Protein AF-A0A349YQ24-F1 (afdb_monomer_lite)

Sequence (260 aa):
MKNAEIVKICSEPLKNVAKKYDKNEIDPSFMSNTLAHILSLYKEGIVSDDDINVKNNPIGIIDPSTAAIKSFSNLEDCFLQYKESYYADMFNGETDEELTKLAKAFNLYRFDKELLGSKPGNIVDLKEEDCKPIVDVYKVEKRNNVVGTTSSLEEAEKMKEKNSGSVIKNSRGEIIGQKKKTGSSKILSTKYDSGTKLVCDHINLYKKFKDTVPSRTVSGEYYMYDGKVVNGRIAICAKPEFAGDVKMIVGFVRAEDFAK

Structure (mmCIF, N/CA/C/O backbone):
data_AF-A0A349YQ24-F1
#
_entry.id   AF-A0A349YQ24-F1
#
loop_
_atom_site.group_PDB
_atom_site.id
_atom_site.type_symbol
_atom_site.label_atom_id
_atom_site.label_alt_id
_atom_site.label_comp_id
_atom_site.label_asym_id
_atom_site.label_entity_id
_atom_site.label_seq_id
_atom_site.pdbx_PDB_ins_code
_atom_site.Cartn_x
_atom_site.Cartn_y
_atom_site.Cartn_z
_atom_site.occupancy
_atom_site.B_iso_or_equiv
_atom_site.auth_seq_id
_atom_site.auth_comp_id
_atom_site.auth_asym_id
_atom_site.auth_atom_id
_atom_site.pdbx_PDB_model_num
ATOM 1 N N . MET A 1 1 ? 6.807 -15.260 -16.954 1.00 91.50 1 MET A N 1
ATOM 2 C CA . MET A 1 1 ? 6.838 -15.464 -15.485 1.00 91.50 1 MET A CA 1
ATOM 3 C C . MET A 1 1 ? 5.467 -15.265 -14.848 1.00 91.50 1 MET A C 1
ATOM 5 O O . MET A 1 1 ? 4.596 -14.628 -15.429 1.00 91.50 1 MET A O 1
ATOM 9 N N . LYS A 1 2 ? 5.251 -15.806 -13.640 1.00 92.19 2 LYS A N 1
ATOM 10 C CA . LYS A 1 2 ? 4.018 -15.555 -12.865 1.00 92.19 2 LYS A CA 1
ATOM 11 C C . LYS A 1 2 ? 4.153 -14.280 -12.026 1.00 92.19 2 LYS A C 1
ATOM 13 O O . LYS A 1 2 ? 5.218 -14.018 -11.479 1.00 92.19 2 LYS A O 1
ATOM 18 N N . ASN A 1 3 ? 3.056 -13.560 -11.784 1.00 89.44 3 ASN A N 1
ATOM 19 C CA . ASN A 1 3 ? 3.069 -12.328 -10.972 1.00 89.44 3 ASN A CA 1
ATOM 20 C C . ASN A 1 3 ? 3.691 -12.515 -9.575 1.00 89.44 3 ASN A C 1
ATOM 22 O O . ASN A 1 3 ? 4.423 -11.653 -9.099 1.00 89.44 3 ASN A O 1
ATOM 26 N N . ALA A 1 4 ? 3.450 -13.655 -8.918 1.00 86.12 4 ALA A N 1
ATOM 27 C CA . ALA A 1 4 ? 4.043 -13.952 -7.610 1.00 86.12 4 ALA A CA 1
ATOM 28 C C . ALA A 1 4 ? 5.579 -14.086 -7.656 1.00 86.12 4 ALA A C 1
ATOM 30 O O . ALA A 1 4 ? 6.256 -13.773 -6.679 1.00 86.12 4 ALA A O 1
ATOM 31 N N . GLU A 1 5 ? 6.118 -14.545 -8.784 1.00 92.06 5 GLU A N 1
ATOM 32 C CA . GLU A 1 5 ? 7.555 -14.683 -9.018 1.00 92.06 5 GLU A CA 1
ATOM 33 C C . GLU A 1 5 ? 8.202 -13.316 -9.246 1.00 92.06 5 GLU A C 1
ATOM 35 O O . GLU A 1 5 ? 9.195 -13.010 -8.594 1.00 92.06 5 GLU A O 1
ATOM 40 N N . ILE A 1 6 ? 7.563 -12.453 -10.044 1.00 95.62 6 ILE A N 1
ATOM 41 C CA . ILE A 1 6 ? 7.977 -11.053 -10.237 1.00 95.62 6 ILE A CA 1
ATOM 42 C C . ILE A 1 6 ? 8.049 -10.329 -8.890 1.00 95.62 6 ILE A C 1
ATOM 44 O O . ILE A 1 6 ? 9.073 -9.746 -8.547 1.00 95.62 6 ILE A O 1
ATOM 48 N N . VAL A 1 7 ? 6.990 -10.430 -8.076 1.00 94.00 7 VAL A N 1
ATOM 49 C CA . VAL A 1 7 ? 6.964 -9.819 -6.738 1.00 94.00 7 VAL A CA 1
ATOM 50 C C . VAL A 1 7 ? 8.116 -10.332 -5.876 1.00 94.00 7 VAL A C 1
ATOM 52 O O . VAL A 1 7 ? 8.761 -9.534 -5.206 1.00 94.00 7 VAL A O 1
ATOM 55 N N . LYS A 1 8 ? 8.398 -11.641 -5.901 1.00 94.62 8 LYS A N 1
ATOM 56 C CA . LYS A 1 8 ? 9.491 -12.245 -5.127 1.00 94.62 8 LYS A CA 1
ATOM 57 C C . LYS A 1 8 ? 10.869 -11.745 -5.577 1.00 94.62 8 LYS A C 1
ATOM 59 O O . LYS A 1 8 ? 11.714 -11.493 -4.725 1.00 94.62 8 LYS A O 1
ATOM 64 N N . ILE A 1 9 ? 11.093 -11.623 -6.885 1.00 96.94 9 ILE A N 1
ATOM 65 C CA . ILE A 1 9 ? 12.357 -11.144 -7.464 1.00 96.94 9 ILE A CA 1
ATOM 66 C C . ILE A 1 9 ? 12.577 -9.668 -7.111 1.00 96.94 9 ILE A C 1
ATOM 68 O O . ILE A 1 9 ? 13.661 -9.281 -6.681 1.00 96.94 9 ILE A O 1
ATOM 72 N N . CYS A 1 10 ? 11.538 -8.846 -7.251 1.00 97.62 10 CYS A N 1
ATOM 73 C CA . CYS A 1 10 ? 11.653 -7.398 -7.116 1.00 97.62 10 CYS A CA 1
ATOM 74 C C . CYS A 1 10 ? 11.585 -6.897 -5.666 1.00 97.62 10 CYS A C 1
ATOM 76 O O . CYS A 1 10 ? 12.125 -5.831 -5.378 1.00 97.62 10 CYS A O 1
ATOM 78 N N . SER A 1 11 ? 10.938 -7.619 -4.741 1.00 94.75 11 SER A N 1
ATOM 79 C CA . SER A 1 11 ? 10.628 -7.069 -3.414 1.00 94.75 11 SER A CA 1
ATOM 80 C C . SER A 1 11 ? 11.852 -6.787 -2.545 1.00 94.75 11 SER A C 1
ATOM 82 O O . SER A 1 11 ? 11.879 -5.757 -1.879 1.00 94.75 11 SER A O 1
ATOM 84 N N . GLU A 1 12 ? 12.854 -7.673 -2.517 1.00 94.88 12 GLU A N 1
ATOM 85 C CA . GLU A 1 12 ? 14.016 -7.479 -1.632 1.00 94.88 12 GLU A CA 1
ATOM 86 C C . GLU A 1 12 ? 14.962 -6.370 -2.131 1.00 94.88 12 GLU A C 1
ATOM 88 O O . GLU A 1 12 ? 15.272 -5.478 -1.339 1.00 94.88 12 GLU A O 1
ATOM 93 N N . PRO A 1 13 ? 15.343 -6.310 -3.426 1.00 96.25 13 PRO A N 1
ATOM 94 C CA . PRO A 1 13 ? 16.130 -5.188 -3.942 1.00 96.25 13 PRO A CA 1
ATOM 95 C C . PRO A 1 13 ? 15.416 -3.841 -3.761 1.00 96.25 13 PRO A C 1
ATOM 97 O O . PRO A 1 13 ? 16.023 -2.854 -3.346 1.00 96.25 13 PRO A O 1
ATOM 100 N N . LEU A 1 14 ? 14.098 -3.801 -3.990 1.00 95.25 14 LEU A N 1
ATOM 101 C CA . LEU A 1 14 ? 13.304 -2.590 -3.786 1.00 95.25 14 LEU A CA 1
ATOM 102 C C . LEU A 1 14 ? 13.289 -2.162 -2.310 1.00 95.25 14 LEU A C 1
ATOM 104 O O . LEU A 1 14 ? 13.424 -0.979 -2.000 1.00 95.25 14 LEU A O 1
ATOM 108 N N . LYS A 1 15 ? 13.197 -3.122 -1.384 1.00 93.00 15 LYS A N 1
ATOM 109 C CA . LYS A 1 15 ? 13.265 -2.874 0.062 1.00 93.00 15 LYS A CA 1
ATOM 110 C C . LYS A 1 15 ? 14.633 -2.340 0.480 1.00 93.00 15 LYS A C 1
ATOM 112 O O . LYS A 1 15 ? 14.697 -1.458 1.337 1.00 93.00 15 LYS A O 1
ATOM 117 N N . ASN A 1 16 ? 15.717 -2.837 -0.116 1.00 93.00 16 ASN A N 1
ATOM 118 C CA . ASN A 1 16 ? 17.066 -2.323 0.121 1.00 93.00 16 ASN A CA 1
ATOM 119 C C . ASN A 1 16 ? 17.191 -0.864 -0.313 1.00 93.00 16 ASN A C 1
ATOM 121 O O . ASN A 1 16 ? 17.691 -0.050 0.459 1.00 93.00 16 ASN A O 1
ATOM 125 N N . VAL A 1 17 ? 16.663 -0.507 -1.487 1.00 91.25 17 VAL A N 1
ATOM 126 C CA . VAL A 1 17 ? 16.593 0.893 -1.934 1.00 91.25 17 VAL A CA 1
ATOM 127 C C . VAL A 1 17 ? 15.740 1.728 -0.978 1.00 91.25 17 VAL A C 1
ATOM 129 O O . VAL A 1 17 ? 16.176 2.781 -0.524 1.00 91.25 17 VAL A O 1
ATOM 132 N N . ALA A 1 18 ? 14.574 1.231 -0.568 1.00 88.25 18 ALA A N 1
ATOM 133 C CA . ALA A 1 18 ? 13.675 1.946 0.333 1.00 88.25 18 ALA A CA 1
ATOM 134 C C . ALA A 1 18 ? 14.276 2.231 1.730 1.00 88.25 18 ALA A C 1
ATOM 136 O O . ALA A 1 18 ? 13.938 3.218 2.394 1.00 88.25 18 ALA A O 1
ATOM 137 N N . LYS A 1 19 ? 15.190 1.371 2.193 1.00 86.75 19 LYS A N 1
ATOM 138 C CA . LYS A 1 19 ? 15.941 1.562 3.442 1.00 86.75 19 LYS A CA 1
ATOM 139 C C . LYS A 1 19 ? 17.026 2.640 3.344 1.00 86.75 19 LYS A C 1
ATOM 141 O O . LYS A 1 19 ? 17.393 3.161 4.391 1.00 86.75 19 LYS A O 1
ATOM 146 N N . LYS A 1 20 ? 17.513 2.981 2.140 1.00 84.12 20 LYS A N 1
ATOM 147 C CA . LYS A 1 20 ? 18.544 4.019 1.931 1.00 84.12 20 LYS A CA 1
ATOM 148 C C . LYS A 1 20 ? 18.017 5.439 2.182 1.00 84.12 20 LYS A C 1
ATOM 150 O O . LYS A 1 20 ? 18.812 6.320 2.476 1.00 84.12 20 LYS A O 1
ATOM 155 N N . TYR A 1 21 ? 16.702 5.646 2.096 1.00 75.38 21 TYR A N 1
ATOM 156 C CA . TYR A 1 21 ? 16.065 6.952 2.285 1.00 75.38 21 TYR A CA 1
ATOM 157 C C . TYR A 1 21 ? 15.530 7.146 3.704 1.00 75.38 21 TYR A C 1
ATOM 159 O O . TYR A 1 21 ? 15.005 6.209 4.329 1.00 75.38 21 TYR A O 1
ATOM 167 N N . ASP A 1 22 ? 15.581 8.386 4.187 1.00 63.75 22 ASP A N 1
ATOM 168 C CA . ASP A 1 22 ? 14.979 8.753 5.463 1.00 63.75 22 ASP A CA 1
ATOM 169 C C . ASP A 1 22 ? 13.450 8.642 5.425 1.00 63.75 22 ASP A C 1
ATOM 171 O O . ASP A 1 22 ? 12.801 8.684 4.379 1.00 63.75 22 ASP A O 1
ATOM 175 N N . LYS A 1 23 ? 12.833 8.484 6.603 1.00 57.53 23 LYS A N 1
ATOM 176 C CA . LYS A 1 23 ? 11.379 8.255 6.732 1.00 57.53 23 LYS A CA 1
ATOM 177 C C . LYS A 1 23 ? 10.504 9.379 6.161 1.00 57.53 23 LYS A C 1
ATOM 179 O O . LYS A 1 23 ? 9.344 9.132 5.860 1.00 57.53 23 LYS A O 1
ATOM 184 N N . ASN A 1 24 ? 11.050 10.587 6.033 1.00 55.59 24 ASN A N 1
ATOM 185 C CA . ASN A 1 24 ? 10.354 11.746 5.473 1.00 55.59 24 ASN A CA 1
ATOM 186 C C . ASN A 1 24 ? 10.611 11.916 3.964 1.00 55.59 24 ASN A C 1
ATOM 188 O O . ASN A 1 24 ? 9.989 12.766 3.338 1.00 55.59 24 ASN A O 1
ATOM 192 N N . GLU A 1 25 ? 11.524 11.128 3.392 1.00 64.19 25 GLU A N 1
ATOM 193 C CA . GLU A 1 25 ? 11.986 11.236 1.999 1.00 64.19 25 GLU A CA 1
ATOM 194 C C . GLU A 1 25 ? 11.475 10.093 1.113 1.00 64.19 25 GLU A C 1
ATOM 196 O O . GLU A 1 25 ? 11.650 10.091 -0.116 1.00 64.19 25 GLU A O 1
ATOM 201 N N . ILE A 1 26 ? 10.833 9.107 1.743 1.00 69.00 26 ILE A N 1
ATOM 202 C CA . ILE A 1 26 ? 10.207 7.978 1.077 1.00 69.00 26 ILE A CA 1
ATOM 203 C C . ILE A 1 26 ? 8.701 7.985 1.298 1.00 69.00 26 ILE A C 1
ATOM 205 O O . ILE A 1 26 ? 8.212 8.086 2.423 1.00 69.00 26 ILE A O 1
ATOM 209 N N . ASP A 1 27 ? 7.970 7.869 0.195 1.00 73.44 27 ASP A N 1
ATOM 210 C CA . ASP A 1 27 ? 6.523 7.709 0.210 1.00 73.44 27 ASP A CA 1
ATOM 211 C C . ASP A 1 27 ? 6.156 6.437 1.004 1.00 73.44 27 ASP A C 1
ATOM 213 O O . ASP A 1 27 ? 6.702 5.366 0.717 1.00 73.44 27 ASP A O 1
ATOM 217 N N . PRO A 1 28 ? 5.235 6.513 1.984 1.00 73.12 28 PRO A N 1
ATOM 218 C CA . PRO A 1 28 ? 4.748 5.347 2.718 1.00 73.12 28 PRO A CA 1
ATOM 219 C C . PRO A 1 28 ? 4.180 4.220 1.846 1.00 73.12 28 PRO A C 1
ATOM 221 O O . PRO A 1 28 ? 4.068 3.102 2.336 1.00 73.12 28 PRO A O 1
ATOM 224 N N . SER A 1 29 ? 3.808 4.506 0.596 1.00 79.44 29 SER A N 1
ATOM 225 C CA . SER A 1 29 ? 3.269 3.546 -0.379 1.00 79.44 29 SER A CA 1
ATOM 226 C C . SER A 1 29 ? 4.285 3.162 -1.461 1.00 79.44 29 SER A C 1
ATOM 228 O O . SER A 1 29 ? 3.925 2.511 -2.442 1.00 79.44 29 SER A O 1
ATOM 230 N N . PHE A 1 30 ? 5.551 3.570 -1.316 1.00 84.06 30 PHE A N 1
ATOM 231 C CA . PHE A 1 30 ? 6.588 3.377 -2.331 1.00 84.06 30 PHE A CA 1
ATOM 232 C C . PHE A 1 30 ? 6.725 1.916 -2.772 1.00 84.06 30 PHE A C 1
ATOM 234 O O . PHE A 1 30 ? 6.835 1.649 -3.970 1.00 84.06 30 PHE A O 1
ATOM 241 N N . MET A 1 31 ? 6.690 0.960 -1.834 1.00 89.50 31 MET A N 1
ATOM 242 C CA . MET A 1 31 ? 6.880 -0.450 -2.176 1.00 89.50 31 MET A CA 1
ATOM 243 C C . MET A 1 31 ? 5.683 -0.984 -2.956 1.00 89.50 31 MET A C 1
ATOM 245 O O . MET A 1 31 ? 5.862 -1.603 -4.007 1.00 89.50 31 MET A O 1
ATOM 249 N N . SER A 1 32 ? 4.462 -0.767 -2.455 1.00 86.94 32 SER A N 1
ATOM 250 C CA . SER A 1 32 ? 3.263 -1.289 -3.119 1.00 86.94 32 SER A CA 1
ATOM 251 C C . SER A 1 32 ? 3.012 -0.642 -4.474 1.00 86.94 32 SER A C 1
ATOM 253 O O . SER A 1 32 ? 2.708 -1.371 -5.417 1.00 86.94 32 SER A O 1
ATOM 255 N N . ASN A 1 33 ? 3.195 0.674 -4.597 1.00 87.38 33 ASN A N 1
ATOM 256 C CA . ASN A 1 33 ? 3.011 1.396 -5.854 1.00 87.38 33 ASN A CA 1
ATOM 257 C C . ASN A 1 33 ? 4.002 0.926 -6.917 1.00 87.38 33 ASN A C 1
ATOM 259 O O . ASN A 1 33 ? 3.603 0.604 -8.034 1.00 87.38 33 ASN A O 1
ATOM 263 N N . THR A 1 34 ? 5.280 0.810 -6.555 1.00 93.19 34 THR A N 1
ATOM 264 C CA . THR A 1 34 ? 6.318 0.369 -7.493 1.00 93.19 34 THR A CA 1
ATOM 265 C C . THR A 1 34 ? 6.083 -1.071 -7.945 1.00 93.19 34 THR A C 1
ATOM 267 O O . THR A 1 34 ? 6.125 -1.361 -9.137 1.00 93.19 34 THR A O 1
ATOM 270 N N . LEU A 1 35 ? 5.773 -1.990 -7.023 1.00 94.81 35 LEU A N 1
ATOM 271 C CA . LEU A 1 35 ? 5.490 -3.382 -7.386 1.00 94.81 35 LEU A CA 1
ATOM 272 C C . LEU A 1 35 ? 4.211 -3.511 -8.225 1.00 94.81 35 LEU A C 1
ATOM 274 O O . LEU A 1 35 ? 4.175 -4.314 -9.155 1.00 94.81 35 LEU A O 1
ATOM 278 N N . ALA A 1 36 ? 3.171 -2.728 -7.930 1.00 91.88 36 ALA A N 1
ATOM 279 C CA . ALA A 1 36 ? 1.966 -2.691 -8.752 1.00 91.88 36 ALA A CA 1
ATOM 280 C C . ALA A 1 36 ? 2.268 -2.175 -10.163 1.00 91.88 36 ALA A C 1
ATOM 282 O O . ALA A 1 36 ? 1.767 -2.738 -11.134 1.00 91.88 36 ALA A O 1
ATOM 283 N N . HIS A 1 37 ? 3.122 -1.157 -10.276 1.00 93.88 37 HIS A N 1
ATOM 284 C CA . HIS A 1 37 ? 3.522 -0.590 -11.558 1.00 93.88 37 HIS A CA 1
ATOM 285 C C . HIS A 1 37 ? 4.269 -1.610 -12.420 1.00 93.88 37 HIS A C 1
ATOM 287 O O . HIS A 1 37 ? 3.881 -1.834 -13.563 1.00 93.88 37 HIS A O 1
ATOM 293 N N . ILE A 1 38 ? 5.239 -2.327 -11.843 1.00 96.25 38 ILE A N 1
ATOM 294 C CA . ILE A 1 38 ? 5.947 -3.426 -12.522 1.00 96.25 38 ILE A CA 1
ATOM 295 C C . ILE A 1 38 ? 4.957 -4.475 -13.047 1.00 96.25 38 ILE A C 1
ATOM 297 O O . ILE A 1 38 ? 5.062 -4.927 -14.185 1.00 96.25 38 ILE A O 1
ATOM 301 N N . LEU A 1 39 ? 3.974 -4.865 -12.227 1.00 95.31 39 LEU A N 1
ATOM 302 C CA . LEU A 1 39 ? 2.961 -5.837 -12.641 1.00 95.31 39 LEU A CA 1
ATOM 303 C C . LEU A 1 39 ? 2.074 -5.312 -13.778 1.00 95.31 39 LEU A C 1
ATOM 305 O O . LEU A 1 39 ? 1.675 -6.110 -14.626 1.00 95.31 39 LEU A O 1
ATOM 309 N N . SER A 1 40 ? 1.772 -4.011 -13.807 1.00 93.88 40 SER A N 1
ATOM 310 C CA . SER A 1 40 ? 1.023 -3.389 -14.906 1.00 93.88 40 SER A CA 1
ATOM 311 C C . SER A 1 40 ? 1.822 -3.424 -16.203 1.00 93.88 40 SER A C 1
ATOM 313 O O . SER A 1 40 ? 1.361 -3.999 -17.186 1.00 93.88 40 SER A O 1
ATOM 315 N N . LEU A 1 41 ? 3.066 -2.937 -16.170 1.00 94.31 41 LEU A N 1
ATOM 316 C CA . LEU A 1 41 ? 3.957 -2.926 -17.332 1.00 94.31 41 LEU A CA 1
ATOM 317 C C . LEU A 1 41 ? 4.163 -4.326 -17.919 1.00 94.31 41 LEU A C 1
ATOM 319 O O . LEU A 1 41 ? 4.158 -4.512 -19.136 1.00 94.31 41 LEU A O 1
ATOM 323 N N . TYR A 1 42 ? 4.314 -5.324 -17.048 1.00 95.88 42 TYR A N 1
ATOM 324 C CA . TYR A 1 42 ? 4.445 -6.716 -17.456 1.00 95.88 42 TYR A CA 1
ATOM 325 C C . TYR A 1 42 ? 3.155 -7.257 -18.089 1.00 95.88 42 TYR A C 1
ATOM 327 O O . TYR A 1 42 ? 3.188 -7.911 -19.130 1.00 95.88 42 TYR A O 1
ATOM 335 N N . LYS A 1 43 ? 1.994 -6.961 -17.490 1.00 93.31 43 LYS A N 1
ATOM 336 C CA . LYS A 1 43 ? 0.678 -7.353 -18.020 1.00 93.31 43 LYS A CA 1
ATOM 337 C C . LYS A 1 43 ? 0.401 -6.725 -19.390 1.00 93.31 43 LYS A C 1
ATOM 339 O O . LYS A 1 43 ? -0.218 -7.370 -20.232 1.00 93.31 43 LYS A O 1
ATOM 344 N N . GLU A 1 44 ? 0.844 -5.492 -19.602 1.00 93.12 44 GLU A N 1
ATOM 345 C CA . GLU A 1 44 ? 0.706 -4.748 -20.860 1.00 93.12 44 GLU A CA 1
ATOM 346 C C . GLU A 1 44 ? 1.731 -5.170 -21.924 1.00 93.12 44 GLU A C 1
ATOM 348 O O . GLU A 1 44 ? 1.641 -4.739 -23.071 1.00 93.12 44 GLU A O 1
ATOM 353 N N . GLY A 1 45 ? 2.692 -6.032 -21.573 1.00 94.12 45 GLY A N 1
ATOM 354 C CA . GLY A 1 45 ? 3.744 -6.487 -22.481 1.00 94.12 45 GLY A CA 1
ATOM 355 C C . GLY A 1 45 ? 4.809 -5.430 -22.779 1.00 94.12 45 GLY A C 1
ATOM 356 O O . GLY A 1 45 ? 5.595 -5.612 -23.705 1.00 94.12 45 GLY A O 1
ATOM 357 N N . ILE A 1 46 ? 4.852 -4.342 -22.003 1.00 94.25 46 ILE A N 1
ATOM 358 C CA . ILE A 1 46 ? 5.883 -3.299 -22.106 1.00 94.25 46 ILE A CA 1
ATOM 359 C C . ILE A 1 46 ? 7.231 -3.841 -21.616 1.00 94.25 46 ILE A C 1
ATOM 361 O O . ILE A 1 46 ? 8.275 -3.483 -22.155 1.00 94.25 46 ILE A O 1
ATOM 365 N N . VAL A 1 47 ? 7.208 -4.717 -20.608 1.00 96.62 47 VAL A N 1
ATOM 366 C CA . VAL A 1 47 ? 8.398 -5.328 -20.003 1.00 96.62 47 VAL A CA 1
ATOM 367 C C . VAL A 1 47 ? 8.271 -6.850 -20.076 1.00 96.62 47 VAL A C 1
ATOM 369 O O . VAL A 1 47 ? 7.218 -7.406 -19.766 1.00 96.62 47 VAL A O 1
ATOM 372 N N . SER A 1 48 ? 9.343 -7.529 -20.482 1.00 96.94 48 SER A N 1
ATOM 373 C CA . SER A 1 48 ? 9.409 -8.984 -20.667 1.00 96.94 48 SER A CA 1
ATOM 374 C C . SER A 1 48 ? 10.168 -9.710 -19.546 1.00 96.94 48 SER A C 1
ATOM 376 O O . SER A 1 48 ? 10.743 -9.093 -18.647 1.00 96.94 48 SER A O 1
ATOM 378 N N . ASP A 1 49 ? 10.204 -11.047 -19.608 1.00 97.75 49 ASP A N 1
ATOM 379 C CA . ASP A 1 49 ? 10.988 -11.864 -18.670 1.00 97.75 49 ASP A CA 1
ATOM 380 C C . ASP A 1 49 ? 12.492 -11.541 -18.731 1.00 97.75 49 ASP A C 1
ATOM 382 O O . ASP A 1 49 ? 13.150 -11.501 -17.689 1.00 97.75 49 ASP A O 1
ATOM 386 N N . ASP A 1 50 ? 13.025 -11.260 -19.923 1.00 97.38 50 ASP A N 1
ATOM 387 C CA . ASP A 1 50 ? 14.437 -10.911 -20.122 1.00 97.38 50 ASP A CA 1
ATOM 388 C C . ASP A 1 50 ? 14.756 -9.518 -19.577 1.00 97.38 50 ASP A C 1
ATOM 390 O O . ASP A 1 50 ? 15.830 -9.293 -19.014 1.00 97.38 50 ASP A O 1
ATOM 394 N N . ASP A 1 51 ? 13.815 -8.579 -19.681 1.00 97.88 51 ASP A N 1
ATOM 395 C CA . ASP A 1 51 ? 14.004 -7.240 -19.127 1.00 97.88 51 ASP A CA 1
ATOM 396 C C . ASP A 1 51 ? 14.132 -7.289 -17.598 1.00 97.88 51 ASP A C 1
ATOM 398 O O . ASP A 1 51 ? 14.934 -6.559 -17.022 1.00 97.88 51 ASP A O 1
ATOM 402 N N . ILE A 1 52 ? 13.415 -8.204 -16.939 1.00 97.38 52 ILE A N 1
ATOM 403 C CA . ILE A 1 52 ? 13.486 -8.395 -15.486 1.00 97.38 52 ILE A CA 1
ATOM 404 C C . ILE A 1 52 ? 14.731 -9.201 -15.089 1.00 97.38 52 ILE A C 1
ATOM 406 O O . ILE A 1 52 ? 15.481 -8.763 -14.219 1.00 97.38 52 ILE A O 1
ATOM 410 N N . ASN A 1 53 ? 14.960 -10.364 -15.708 1.00 96.06 53 ASN A N 1
ATOM 411 C CA . ASN A 1 53 ? 15.969 -11.330 -15.250 1.00 96.06 53 ASN A CA 1
ATOM 412 C C . ASN A 1 53 ? 17.376 -11.085 -15.802 1.00 96.06 53 ASN A C 1
ATOM 414 O O . ASN A 1 53 ? 18.354 -11.482 -15.172 1.00 96.06 53 ASN A O 1
ATOM 418 N N . VAL A 1 54 ? 17.484 -10.484 -16.989 1.00 95.38 54 VAL A N 1
ATOM 419 C CA . VAL A 1 54 ? 18.765 -10.285 -17.682 1.00 95.38 54 VAL A CA 1
ATOM 420 C C . VAL A 1 54 ? 19.159 -8.816 -17.651 1.00 95.38 54 VAL A C 1
ATOM 422 O O . VAL A 1 54 ? 20.287 -8.487 -17.293 1.00 95.38 54 VAL A O 1
ATOM 425 N N . LYS A 1 55 ? 18.230 -7.916 -17.993 1.00 96.94 55 LYS A N 1
ATOM 426 C CA . LYS A 1 55 ? 18.509 -6.472 -18.031 1.00 96.94 55 LYS A CA 1
ATOM 427 C C . LYS A 1 55 ? 18.341 -5.781 -16.681 1.00 96.94 55 LYS A C 1
ATOM 429 O O . LYS A 1 55 ? 18.714 -4.617 -16.566 1.00 96.94 55 LYS A O 1
ATOM 434 N N . ASN A 1 56 ? 17.796 -6.465 -15.673 1.00 98.06 56 ASN A N 1
ATOM 435 C CA . ASN A 1 56 ? 17.505 -5.902 -14.354 1.00 98.06 56 ASN A CA 1
ATOM 436 C C . ASN A 1 56 ? 16.671 -4.604 -14.408 1.00 98.06 56 ASN A C 1
ATOM 438 O O . ASN A 1 56 ? 16.876 -3.701 -13.601 1.00 98.06 56 ASN A O 1
ATOM 442 N N . ASN A 1 57 ? 15.744 -4.493 -15.361 1.00 97.81 57 ASN A N 1
ATOM 443 C CA . ASN A 1 57 ? 14.934 -3.303 -15.611 1.00 97.81 57 ASN A CA 1
ATOM 444 C C . ASN A 1 57 ? 13.427 -3.613 -15.610 1.00 97.81 57 ASN A C 1
ATOM 446 O O . ASN A 1 57 ? 12.765 -3.531 -16.646 1.00 97.81 57 ASN A O 1
ATOM 450 N N . PRO A 1 58 ? 12.848 -3.938 -14.443 1.00 97.50 58 PRO A N 1
ATOM 451 C CA . PRO A 1 58 ? 11.417 -4.212 -14.321 1.00 97.50 58 PRO A CA 1
ATOM 452 C C . PRO A 1 58 ? 10.532 -2.964 -14.512 1.00 97.50 58 PRO A C 1
ATOM 454 O O . PRO A 1 58 ? 9.313 -3.085 -14.563 1.00 97.50 58 PRO A O 1
ATOM 457 N N . ILE A 1 59 ? 11.136 -1.773 -14.589 1.00 95.62 59 ILE A N 1
ATOM 458 C CA . ILE A 1 59 ? 10.461 -0.475 -14.729 1.00 95.62 59 ILE A CA 1
ATOM 459 C C . ILE A 1 59 ? 10.325 -0.059 -16.205 1.00 95.62 59 ILE A C 1
ATOM 461 O O . ILE A 1 59 ? 9.585 0.865 -16.523 1.00 95.62 59 ILE A O 1
ATOM 465 N N . GLY A 1 60 ? 11.037 -0.719 -17.124 1.00 94.56 60 GLY A N 1
ATOM 466 C CA . GLY A 1 60 ? 11.007 -0.361 -18.542 1.00 94.56 60 GLY A CA 1
ATOM 467 C C . GLY A 1 60 ? 11.695 0.973 -18.855 1.00 94.56 60 GLY A C 1
ATOM 468 O O . GLY A 1 60 ? 11.322 1.643 -19.814 1.00 94.56 60 GLY A O 1
ATOM 469 N N . ILE A 1 61 ? 12.703 1.379 -18.070 1.00 95.25 61 ILE A N 1
ATOM 470 C CA . ILE A 1 61 ? 13.467 2.611 -18.337 1.00 95.25 61 ILE A CA 1
ATOM 471 C C . ILE A 1 61 ? 14.163 2.488 -19.697 1.00 95.25 61 ILE A C 1
ATOM 473 O O . ILE A 1 61 ? 14.910 1.537 -19.932 1.00 95.25 61 ILE A O 1
ATOM 477 N N . ILE A 1 62 ? 13.948 3.463 -20.577 1.00 94.19 62 ILE A N 1
ATOM 478 C CA . ILE A 1 62 ? 14.518 3.484 -21.927 1.00 94.19 62 ILE A CA 1
ATOM 479 C C . ILE A 1 62 ? 15.869 4.205 -21.914 1.00 94.19 62 ILE A C 1
ATOM 481 O O . ILE A 1 62 ? 16.030 5.248 -21.280 1.00 94.19 62 ILE A O 1
ATOM 485 N N . ASP A 1 63 ? 16.846 3.654 -22.631 1.00 91.25 63 ASP A N 1
ATOM 486 C CA . ASP A 1 63 ? 18.087 4.349 -22.953 1.00 91.25 63 ASP A CA 1
ATOM 487 C C . ASP A 1 63 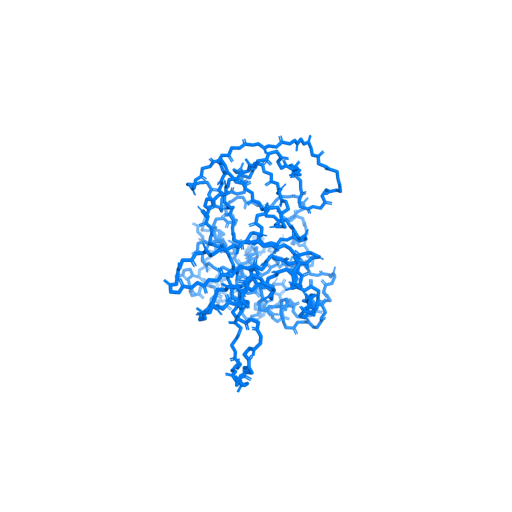? 17.822 5.366 -24.082 1.00 91.25 63 ASP A C 1
ATOM 489 O O . ASP A 1 63 ? 17.468 4.966 -25.196 1.00 91.25 63 ASP A O 1
ATOM 493 N N . PRO A 1 64 ? 17.997 6.678 -23.837 1.00 88.50 64 PRO A N 1
ATOM 494 C CA . PRO A 1 64 ? 17.685 7.709 -24.824 1.00 88.50 64 PRO A CA 1
ATOM 495 C C . PRO A 1 64 ? 18.572 7.642 -26.074 1.00 88.50 64 PRO A C 1
ATOM 497 O O . PRO A 1 64 ? 18.193 8.178 -27.112 1.00 88.50 64 PRO A O 1
ATOM 500 N N . SER A 1 65 ? 19.743 7.003 -25.997 1.00 91.75 65 SER A N 1
ATOM 501 C CA . SER A 1 65 ? 20.673 6.894 -27.124 1.00 91.75 65 SER A CA 1
ATOM 502 C C . SER A 1 65 ? 20.318 5.765 -28.093 1.00 91.75 65 SER A C 1
ATOM 504 O O . SER A 1 65 ? 20.587 5.874 -29.288 1.00 91.75 65 SER A O 1
ATOM 506 N N . THR A 1 66 ? 19.695 4.694 -27.595 1.00 92.31 66 THR A N 1
ATOM 507 C CA . THR A 1 66 ? 19.375 3.493 -28.383 1.00 92.31 66 THR A CA 1
ATOM 508 C C . THR A 1 66 ? 17.877 3.269 -28.569 1.00 92.31 66 THR A C 1
ATOM 510 O O . THR A 1 66 ? 17.490 2.418 -29.366 1.00 92.31 66 THR A O 1
ATOM 513 N N . ALA A 1 67 ? 17.034 4.011 -27.841 1.00 91.12 67 ALA A N 1
ATOM 514 C CA . ALA A 1 67 ? 15.587 3.812 -27.743 1.00 91.12 67 ALA A CA 1
ATOM 515 C C . ALA A 1 67 ? 15.170 2.398 -27.282 1.00 91.12 67 ALA A C 1
ATOM 517 O O . ALA A 1 67 ? 14.002 2.027 -27.385 1.00 91.12 67 ALA A O 1
ATOM 518 N N . ALA A 1 68 ? 16.109 1.611 -26.748 1.00 92.19 68 ALA A N 1
ATOM 519 C CA . ALA A 1 68 ? 15.865 0.282 -26.208 1.00 92.19 68 ALA A CA 1
ATOM 520 C C . ALA A 1 68 ? 15.722 0.326 -24.680 1.00 92.19 68 ALA A C 1
ATOM 522 O O . ALA A 1 68 ? 16.218 1.240 -24.019 1.00 92.19 68 ALA A O 1
ATOM 523 N N . ILE A 1 69 ? 15.078 -0.692 -24.101 1.00 93.88 69 ILE A N 1
ATOM 524 C CA . ILE A 1 69 ? 15.057 -0.883 -22.643 1.00 93.88 69 ILE A CA 1
ATOM 525 C C . ILE A 1 69 ? 16.499 -1.000 -22.144 1.00 93.88 69 ILE A C 1
ATOM 527 O O . ILE A 1 69 ? 17.243 -1.892 -22.564 1.00 93.88 69 ILE A O 1
ATOM 531 N N . LYS A 1 70 ? 16.872 -0.090 -21.243 1.00 95.25 70 LYS A N 1
ATOM 532 C CA . LYS A 1 70 ? 18.206 0.019 -20.653 1.00 95.25 70 LYS A CA 1
ATOM 533 C C . LYS A 1 70 ? 18.530 -1.216 -19.811 1.00 95.25 70 LYS A C 1
ATOM 535 O O . LYS A 1 70 ? 17.672 -1.694 -19.071 1.00 95.25 70 LYS A O 1
ATOM 540 N N . SER A 1 71 ? 19.775 -1.682 -19.863 1.00 95.94 71 SER A N 1
ATOM 541 C CA . SER A 1 71 ? 20.286 -2.696 -18.933 1.00 95.94 71 SER A CA 1
ATOM 542 C C . SER A 1 71 ? 20.941 -2.056 -17.713 1.00 95.94 71 SER A C 1
ATOM 544 O O . SER A 1 71 ? 21.655 -1.058 -17.827 1.00 95.94 71 SER A O 1
ATOM 546 N N . PHE A 1 72 ? 20.732 -2.663 -16.551 1.00 96.50 72 PHE A N 1
ATOM 547 C CA . PHE A 1 72 ? 21.339 -2.295 -15.277 1.00 96.50 72 PHE A CA 1
ATOM 548 C C . PHE A 1 72 ? 22.197 -3.439 -14.743 1.00 96.50 72 PHE A C 1
ATOM 550 O O . PHE A 1 72 ? 21.931 -4.614 -15.006 1.00 96.50 72 PHE A O 1
ATOM 557 N N . SER A 1 73 ? 23.211 -3.095 -13.948 1.00 94.81 73 SER A N 1
ATOM 558 C CA . SER A 1 73 ? 24.093 -4.076 -13.305 1.00 94.81 73 SER A CA 1
ATOM 559 C C . SER A 1 73 ? 23.337 -4.972 -12.321 1.00 94.81 73 SER A C 1
ATOM 561 O O . SER A 1 73 ? 23.686 -6.136 -12.149 1.00 94.81 73 SER A O 1
ATOM 563 N N . ASN A 1 74 ? 22.313 -4.427 -11.663 1.00 96.38 74 ASN A N 1
ATOM 564 C CA . ASN A 1 74 ? 21.433 -5.131 -10.739 1.00 96.38 74 ASN A CA 1
ATOM 565 C C . ASN A 1 74 ? 20.092 -4.379 -10.604 1.00 96.38 74 ASN A C 1
ATOM 567 O O . ASN A 1 74 ? 19.943 -3.248 -11.071 1.00 96.38 74 ASN A O 1
ATOM 571 N N . LEU A 1 75 ? 19.115 -5.012 -9.949 1.00 97.31 75 LEU A N 1
ATOM 572 C CA . LEU A 1 75 ? 17.779 -4.440 -9.744 1.00 97.31 75 LEU A CA 1
ATOM 573 C C . LEU A 1 75 ? 17.780 -3.207 -8.824 1.00 97.31 75 LEU A C 1
ATOM 575 O O . LEU A 1 75 ? 16.940 -2.327 -8.999 1.00 97.31 75 LEU A O 1
ATOM 579 N N . GLU A 1 76 ? 18.699 -3.120 -7.854 1.00 96.38 76 GLU A N 1
ATOM 580 C CA . GLU A 1 76 ? 18.775 -1.957 -6.959 1.00 96.38 76 GLU A CA 1
ATOM 581 C C . GLU A 1 76 ? 19.146 -0.686 -7.722 1.00 96.38 76 GLU A C 1
ATOM 583 O O . GLU A 1 76 ? 18.544 0.354 -7.472 1.00 96.38 76 GLU A O 1
ATOM 588 N N . ASP A 1 77 ? 20.079 -0.769 -8.673 1.00 92.25 77 ASP A N 1
ATOM 589 C CA . ASP A 1 77 ? 20.491 0.371 -9.499 1.00 92.25 77 ASP A CA 1
ATOM 590 C C . ASP A 1 77 ? 19.322 0.888 -10.351 1.00 92.25 77 ASP A C 1
ATOM 592 O O . ASP A 1 77 ? 19.124 2.098 -10.479 1.00 92.25 77 ASP A O 1
ATOM 596 N N . CYS A 1 78 ? 18.503 -0.024 -10.890 1.00 96.56 78 CYS A N 1
ATOM 597 C CA . CYS A 1 78 ? 17.281 0.336 -11.609 1.00 96.56 78 CYS A CA 1
ATOM 598 C C . CYS A 1 78 ? 16.280 1.050 -10.694 1.00 96.56 78 CYS A C 1
ATOM 600 O O . CYS A 1 78 ? 15.790 2.130 -11.030 1.00 96.56 78 CYS A O 1
ATOM 602 N N . PHE A 1 79 ? 15.998 0.484 -9.518 1.00 95.88 79 PHE A N 1
ATOM 603 C CA . PHE A 1 79 ? 15.051 1.071 -8.570 1.00 95.88 79 PHE A CA 1
ATOM 604 C C . PHE A 1 79 ? 15.527 2.401 -7.988 1.00 95.88 79 PHE A C 1
ATOM 606 O O . PHE A 1 79 ? 14.701 3.281 -7.741 1.00 95.88 79 PHE A O 1
ATOM 613 N N . LEU A 1 80 ? 16.835 2.570 -7.800 1.00 91.31 80 LEU A N 1
ATOM 614 C CA . LEU A 1 80 ? 17.424 3.833 -7.375 1.00 91.31 80 LEU A CA 1
ATOM 615 C C . LEU A 1 80 ? 17.188 4.914 -8.436 1.00 91.31 80 LEU A C 1
ATOM 617 O O . LEU A 1 80 ? 16.601 5.949 -8.126 1.00 91.31 80 LEU A O 1
ATOM 621 N N . GLN A 1 81 ? 17.526 4.633 -9.701 1.00 91.25 81 GLN A N 1
ATOM 622 C CA . GLN A 1 81 ? 17.267 5.573 -10.795 1.00 91.25 81 GLN A CA 1
ATOM 623 C C . GLN A 1 81 ? 15.764 5.875 -10.932 1.00 91.25 81 GLN A C 1
ATOM 625 O O . GLN A 1 81 ? 15.375 7.029 -11.114 1.00 91.25 81 GLN A O 1
ATOM 630 N N . TYR A 1 82 ? 14.905 4.860 -10.807 1.00 92.50 82 TYR A N 1
ATOM 631 C CA . TYR A 1 82 ? 13.454 5.037 -10.826 1.00 92.50 82 TYR A CA 1
ATOM 632 C C . TYR A 1 82 ? 12.968 6.001 -9.734 1.00 92.50 82 TYR A C 1
ATOM 634 O O . TYR A 1 82 ? 12.240 6.952 -10.028 1.00 92.50 82 TYR A O 1
ATOM 642 N N . LYS A 1 83 ? 13.404 5.797 -8.484 1.00 87.94 83 LYS A N 1
ATOM 643 C CA . LYS A 1 83 ? 13.037 6.654 -7.349 1.00 87.94 83 LYS A CA 1
ATOM 644 C C . LYS A 1 83 ? 13.495 8.099 -7.542 1.00 87.94 83 LYS A C 1
ATOM 646 O O . LYS A 1 83 ? 12.745 9.012 -7.203 1.00 87.94 83 LYS A O 1
ATOM 651 N N . GLU A 1 84 ? 14.705 8.303 -8.048 1.00 86.38 84 GLU A N 1
ATOM 652 C CA . GLU A 1 84 ? 15.318 9.631 -8.154 1.00 86.38 84 GLU A CA 1
ATOM 653 C C . GLU A 1 84 ? 14.807 10.439 -9.345 1.00 86.38 84 GLU A C 1
ATOM 655 O O . GLU A 1 84 ? 14.726 11.659 -9.256 1.00 86.38 84 GLU A O 1
ATOM 660 N N . SER A 1 85 ? 14.468 9.774 -10.452 1.00 84.50 85 SER A N 1
ATOM 661 C CA . SER A 1 85 ? 14.199 10.451 -11.728 1.00 84.50 85 SER A CA 1
ATOM 662 C C . SER A 1 85 ? 12.761 10.341 -12.233 1.00 84.50 85 SER A C 1
ATOM 664 O O . SER A 1 85 ? 12.400 11.101 -13.122 1.00 84.50 85 SER A O 1
ATOM 666 N N . TYR A 1 86 ? 11.947 9.407 -11.724 1.00 82.38 86 TYR A N 1
ATOM 667 C CA . TYR A 1 86 ? 10.640 9.102 -12.331 1.00 82.38 86 TYR A CA 1
ATOM 668 C C . TYR A 1 86 ? 9.491 8.969 -11.324 1.00 82.38 86 TYR A C 1
ATOM 670 O O . TYR A 1 86 ? 8.359 9.333 -11.633 1.00 82.38 86 TYR A O 1
ATOM 678 N N . TYR A 1 87 ? 9.754 8.454 -10.118 1.00 81.56 87 TYR A N 1
ATOM 679 C CA . TYR A 1 87 ? 8.694 8.115 -9.160 1.00 81.56 87 TYR A CA 1
ATOM 680 C C . TYR A 1 87 ? 7.826 9.321 -8.769 1.00 81.56 87 TYR A C 1
ATOM 682 O O . TYR A 1 87 ? 6.603 9.210 -8.720 1.00 81.56 87 TYR A O 1
ATOM 690 N N . ALA A 1 88 ? 8.443 10.475 -8.496 1.00 76.31 88 ALA A N 1
ATOM 691 C CA . ALA A 1 88 ? 7.714 11.666 -8.059 1.00 76.31 88 ALA A CA 1
ATOM 692 C C . ALA A 1 88 ? 6.726 12.165 -9.125 1.00 76.31 88 ALA A C 1
ATOM 694 O O . ALA A 1 88 ? 5.592 12.491 -8.789 1.00 76.31 88 ALA A O 1
ATOM 695 N N . ASP A 1 89 ? 7.129 12.151 -10.397 1.00 74.69 89 ASP A N 1
ATOM 696 C CA . ASP A 1 89 ? 6.286 12.582 -11.516 1.00 74.69 89 ASP A CA 1
ATOM 697 C C . ASP A 1 89 ? 5.148 11.594 -11.783 1.00 74.69 89 ASP A C 1
ATOM 699 O O . ASP A 1 89 ? 4.024 11.999 -12.077 1.00 74.69 89 ASP A O 1
ATOM 703 N N . MET A 1 90 ? 5.416 10.297 -11.615 1.00 71.19 90 MET A N 1
ATOM 704 C CA . MET A 1 90 ? 4.433 9.234 -11.822 1.00 71.19 90 MET A CA 1
ATOM 705 C C . MET A 1 90 ? 3.308 9.239 -10.775 1.00 71.19 90 MET A C 1
ATOM 707 O O . MET A 1 90 ? 2.187 8.845 -11.086 1.00 71.19 90 MET A O 1
ATOM 711 N N . PHE A 1 91 ? 3.581 9.693 -9.548 1.00 68.50 91 PHE A N 1
ATOM 712 C CA . PHE A 1 91 ? 2.630 9.627 -8.428 1.00 68.50 91 PHE A CA 1
ATOM 713 C C . PHE A 1 91 ? 2.229 11.001 -7.867 1.00 68.50 91 PHE A C 1
ATOM 715 O O . PHE A 1 91 ? 1.788 11.112 -6.721 1.00 68.50 91 PHE A O 1
ATOM 722 N N . ASN A 1 92 ? 2.322 12.055 -8.681 1.00 56.44 92 ASN A N 1
ATOM 723 C CA . ASN A 1 92 ? 2.179 13.451 -8.256 1.00 56.44 92 ASN A CA 1
ATOM 724 C C . ASN A 1 92 ? 0.729 13.952 -8.052 1.00 56.44 92 ASN A C 1
ATOM 726 O O . ASN A 1 92 ? 0.421 15.108 -8.341 1.00 56.44 92 ASN A O 1
ATOM 730 N N . GLY A 1 93 ? -0.191 13.118 -7.555 1.00 49.00 93 GLY A N 1
ATOM 731 C CA . GLY A 1 93 ? -1.509 13.629 -7.156 1.00 49.00 93 GLY A CA 1
ATOM 732 C C . GLY A 1 93 ? -2.617 12.607 -6.957 1.00 49.00 93 GLY A C 1
ATOM 733 O O . GLY A 1 93 ? -3.424 12.791 -6.051 1.00 49.00 93 GLY A O 1
ATOM 734 N N . GLU A 1 94 ? -2.648 11.525 -7.734 1.00 50.28 94 GLU A N 1
ATOM 735 C CA . GLU A 1 94 ? -3.628 10.442 -7.601 1.00 50.28 94 GLU A CA 1
ATOM 736 C C . GLU A 1 94 ? -2.963 9.129 -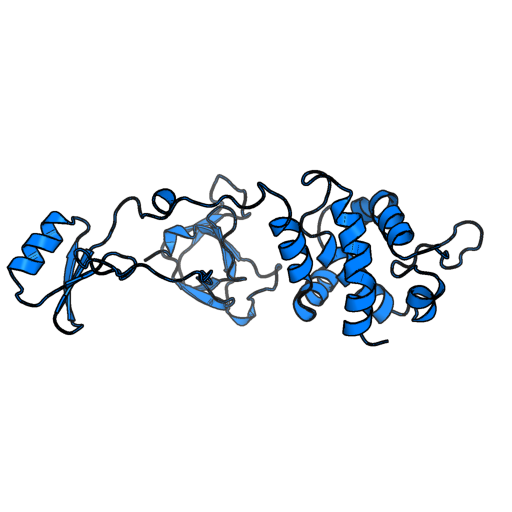8.024 1.00 50.28 94 GLU A C 1
ATOM 738 O O . GLU A 1 94 ? -2.363 9.039 -9.092 1.00 50.28 94 GLU A O 1
ATOM 743 N N . THR A 1 95 ? -3.009 8.111 -7.166 1.00 55.94 95 THR A N 1
ATOM 744 C CA . THR A 1 95 ? -2.563 6.766 -7.541 1.00 55.94 95 THR A CA 1
ATOM 745 C C . THR A 1 95 ? -3.553 6.205 -8.551 1.00 55.94 95 THR A C 1
ATOM 747 O O . THR A 1 95 ? -4.759 6.230 -8.301 1.00 55.94 95 THR A O 1
ATOM 750 N N . ASP A 1 96 ? -3.050 5.687 -9.670 1.00 66.69 96 ASP A N 1
ATOM 751 C CA . ASP A 1 96 ? -3.876 5.019 -10.672 1.00 66.69 96 ASP A CA 1
ATOM 752 C C . ASP A 1 96 ? -4.745 3.931 -10.003 1.00 66.69 96 ASP A C 1
ATOM 754 O O . ASP A 1 96 ? -4.289 3.130 -9.170 1.00 66.69 96 ASP A O 1
ATOM 758 N N . GLU A 1 97 ? -6.035 3.936 -10.328 1.00 72.38 97 GLU A N 1
ATOM 759 C CA . GLU A 1 97 ? -7.016 2.988 -9.810 1.00 72.38 97 GLU A CA 1
ATOM 760 C C . GLU A 1 97 ? -6.617 1.543 -10.145 1.00 72.38 97 GLU A C 1
ATOM 762 O O . GLU A 1 97 ? -6.837 0.630 -9.343 1.00 72.38 97 GLU A O 1
ATOM 767 N N . GLU A 1 98 ? -5.989 1.325 -11.302 1.00 74.06 98 GLU A N 1
ATOM 768 C CA . GLU A 1 98 ? -5.502 0.012 -11.715 1.00 74.06 98 GLU A CA 1
ATOM 769 C C . GLU A 1 98 ? -4.332 -0.461 -10.851 1.00 74.06 98 GLU A C 1
ATOM 771 O O . GLU A 1 98 ? -4.322 -1.611 -10.397 1.00 74.06 98 GLU A O 1
ATOM 776 N N . LEU A 1 99 ? -3.402 0.438 -10.520 1.00 78.00 99 LEU A N 1
ATOM 777 C CA . LEU A 1 99 ? -2.290 0.140 -9.616 1.00 78.00 99 LEU A CA 1
ATOM 778 C C . LEU A 1 99 ? -2.792 -0.180 -8.208 1.00 78.00 99 LEU A C 1
ATOM 780 O O . LEU A 1 99 ? -2.332 -1.136 -7.584 1.00 78.00 99 LEU A O 1
ATOM 784 N N . THR A 1 100 ? -3.803 0.547 -7.736 1.00 74.50 100 THR A N 1
ATOM 785 C CA . THR A 1 100 ? -4.457 0.265 -6.451 1.00 74.50 100 THR A CA 1
ATOM 786 C C . THR A 1 100 ? -5.113 -1.121 -6.448 1.00 74.50 100 THR A C 1
ATOM 788 O O . THR A 1 100 ? -4.954 -1.893 -5.495 1.00 74.50 100 THR A O 1
ATOM 791 N N . LYS A 1 101 ? -5.812 -1.488 -7.531 1.00 75.75 101 LYS A N 1
ATOM 792 C CA . LYS A 1 101 ? -6.418 -2.822 -7.691 1.00 75.75 101 LYS A CA 1
ATOM 793 C C . LYS A 1 101 ? -5.361 -3.923 -7.691 1.00 75.75 101 LYS A C 1
ATOM 795 O O . LYS A 1 101 ? -5.538 -4.923 -6.995 1.00 75.75 101 LYS A O 1
ATOM 800 N N . LEU A 1 102 ? -4.253 -3.734 -8.410 1.00 75.56 102 LEU A N 1
ATOM 801 C CA . LEU A 1 102 ? -3.131 -4.677 -8.432 1.00 75.56 102 LEU A CA 1
ATOM 802 C C . LEU A 1 102 ? -2.481 -4.812 -7.050 1.00 75.56 102 LEU A C 1
ATOM 804 O O . LEU A 1 102 ? -2.307 -5.930 -6.556 1.00 75.56 102 LEU A O 1
ATOM 808 N N . ALA A 1 103 ? -2.195 -3.696 -6.379 1.00 73.25 103 ALA A N 1
ATOM 809 C CA . ALA A 1 103 ? -1.619 -3.691 -5.039 1.00 73.25 103 ALA A CA 1
ATOM 810 C C . ALA A 1 103 ? -2.485 -4.458 -4.030 1.00 73.25 103 ALA A C 1
ATOM 812 O O . ALA A 1 103 ? -1.964 -5.255 -3.243 1.00 73.25 103 ALA A O 1
ATOM 813 N N . LYS A 1 104 ? -3.810 -4.285 -4.094 1.00 71.94 104 LYS A N 1
ATOM 814 C CA . LYS A 1 104 ? -4.770 -5.026 -3.267 1.00 71.94 104 LYS A CA 1
ATOM 815 C C . LYS A 1 104 ? -4.813 -6.511 -3.633 1.00 71.94 104 LYS A C 1
ATOM 817 O O . LYS A 1 104 ? -4.675 -7.350 -2.746 1.00 71.94 104 LYS A O 1
ATOM 822 N N . ALA A 1 105 ? -4.957 -6.838 -4.918 1.00 72.81 105 ALA A N 1
ATOM 823 C CA . ALA A 1 105 ? -5.083 -8.214 -5.402 1.00 72.81 105 ALA A CA 1
ATOM 824 C C . ALA A 1 105 ? -3.872 -9.086 -5.035 1.00 72.81 105 ALA A C 1
ATOM 826 O O . ALA A 1 105 ? -4.032 -10.250 -4.673 1.00 72.81 105 ALA A O 1
ATOM 827 N N . PHE A 1 106 ? -2.665 -8.514 -5.070 1.00 72.75 106 PHE A N 1
ATOM 828 C CA . PHE A 1 106 ? -1.424 -9.221 -4.742 1.00 72.75 106 PHE A CA 1
ATOM 829 C C . PHE A 1 106 ? -0.937 -8.989 -3.302 1.00 72.75 106 PHE A C 1
ATOM 831 O O . PHE A 1 106 ? 0.148 -9.454 -2.931 1.00 72.75 106 PHE A O 1
ATOM 838 N N . ASN A 1 107 ? -1.742 -8.316 -2.468 1.00 74.88 107 ASN A N 1
ATOM 839 C CA . ASN A 1 107 ? -1.439 -7.978 -1.075 1.00 74.88 107 ASN A CA 1
ATOM 840 C C . ASN A 1 107 ? -0.061 -7.296 -0.918 1.00 74.88 107 ASN A C 1
ATOM 842 O O . ASN A 1 107 ? 0.751 -7.690 -0.077 1.00 74.88 107 ASN A O 1
ATOM 846 N N . LEU A 1 108 ? 0.239 -6.313 -1.771 1.00 76.50 108 LEU A N 1
ATOM 847 C CA . LEU A 1 108 ? 1.553 -5.658 -1.842 1.00 76.50 108 LEU A CA 1
ATOM 848 C C . LEU A 1 108 ? 1.797 -4.695 -0.672 1.00 76.50 108 LEU A C 1
ATOM 850 O O . LEU A 1 108 ? 2.937 -4.522 -0.251 1.00 76.50 108 LEU A O 1
ATOM 854 N N . TYR A 1 109 ? 0.734 -4.170 -0.056 1.00 76.50 109 TYR A N 1
ATOM 855 C CA . TYR A 1 109 ? 0.808 -3.293 1.124 1.00 76.50 109 TYR A CA 1
ATOM 856 C C . TYR A 1 109 ? 1.518 -3.922 2.332 1.00 76.50 109 TYR A C 1
ATOM 858 O O . TYR A 1 109 ? 1.931 -3.221 3.257 1.00 76.50 109 TYR A O 1
ATOM 866 N N . ARG A 1 110 ? 1.678 -5.254 2.350 1.00 76.19 110 ARG A N 1
ATOM 867 C CA . ARG A 1 110 ? 2.465 -5.942 3.382 1.00 76.19 110 ARG A CA 1
ATOM 868 C C . ARG A 1 110 ? 3.917 -5.453 3.425 1.00 76.19 110 ARG A C 1
ATOM 870 O O . ARG A 1 110 ? 4.484 -5.395 4.511 1.00 76.19 110 ARG A O 1
ATOM 877 N N . PHE A 1 111 ? 4.488 -5.086 2.276 1.00 81.25 111 PHE A N 1
ATOM 878 C CA . PHE A 1 111 ? 5.873 -4.626 2.176 1.00 81.25 111 PHE A CA 1
ATOM 879 C C . PHE A 1 111 ? 6.041 -3.211 2.727 1.00 81.25 111 PHE A C 1
ATOM 881 O O . PHE A 1 111 ? 6.987 -2.960 3.469 1.00 81.25 111 PHE A O 1
ATOM 888 N N . ASP A 1 112 ? 5.085 -2.318 2.453 1.00 77.25 112 ASP A N 1
ATOM 889 C CA . ASP A 1 112 ? 5.058 -0.985 3.065 1.00 77.25 112 ASP A CA 1
ATOM 890 C C . ASP A 1 112 ? 4.948 -1.091 4.588 1.00 77.25 112 ASP A C 1
ATOM 892 O O . ASP A 1 112 ? 5.700 -0.458 5.324 1.00 77.25 112 ASP A O 1
ATOM 896 N N . LYS A 1 113 ? 4.047 -1.955 5.080 1.00 67.44 113 LYS A N 1
ATOM 897 C CA . LYS A 1 113 ? 3.860 -2.180 6.519 1.00 67.44 113 LYS A CA 1
ATOM 898 C C . LYS A 1 113 ? 5.133 -2.695 7.187 1.00 67.44 113 LYS A C 1
ATOM 900 O O . LYS A 1 113 ? 5.486 -2.225 8.267 1.00 67.44 113 LYS A O 1
ATOM 905 N N . GLU A 1 114 ? 5.805 -3.658 6.563 1.00 77.94 114 GLU A N 1
ATOM 906 C CA . GLU A 1 114 ? 7.068 -4.196 7.068 1.00 77.94 114 GLU A CA 1
ATOM 907 C C . GLU A 1 114 ? 8.148 -3.107 7.129 1.00 77.94 114 GLU A C 1
ATOM 909 O O . GLU A 1 114 ? 8.818 -2.952 8.151 1.00 77.94 114 GLU A O 1
ATOM 914 N N . LEU A 1 115 ? 8.278 -2.308 6.067 1.00 77.62 115 LEU A N 1
ATOM 915 C CA . LEU A 1 115 ? 9.234 -1.207 6.005 1.00 77.62 115 LEU A CA 1
ATOM 916 C C . LEU A 1 115 ? 8.945 -0.147 7.077 1.00 77.62 115 LEU A C 1
ATOM 918 O O . LEU A 1 115 ? 9.852 0.237 7.816 1.00 77.62 115 LEU A O 1
ATOM 922 N N . LEU A 1 116 ? 7.692 0.294 7.202 1.00 69.44 116 LEU A N 1
ATOM 923 C CA . LEU A 1 116 ? 7.279 1.304 8.178 1.00 69.44 116 LEU A CA 1
ATOM 924 C C . LEU A 1 116 ? 7.475 0.820 9.616 1.00 69.44 116 LEU A C 1
ATOM 926 O O . LEU A 1 116 ? 7.964 1.591 10.439 1.00 69.44 116 LEU A O 1
ATOM 930 N N . GLY A 1 117 ? 7.155 -0.448 9.898 1.00 63.31 117 GLY A N 1
ATOM 931 C CA . GLY A 1 117 ? 7.357 -1.074 11.207 1.00 63.31 117 GLY A CA 1
ATOM 932 C C . GLY A 1 117 ? 8.826 -1.315 11.565 1.00 63.31 117 GLY A C 1
ATOM 933 O O . GLY A 1 117 ? 9.156 -1.403 12.743 1.00 63.31 117 GLY A O 1
ATOM 934 N N . SER A 1 118 ? 9.719 -1.389 10.573 1.00 67.50 118 SER A N 1
ATOM 935 C CA . SER A 1 118 ? 11.161 -1.550 10.802 1.00 67.50 118 SER A CA 1
ATOM 936 C C . SER A 1 118 ? 11.880 -0.260 11.222 1.00 67.50 118 SER A C 1
ATOM 938 O O . SER A 1 118 ? 12.992 -0.333 11.743 1.00 67.50 118 SER A O 1
ATOM 940 N N . LYS A 1 119 ? 11.269 0.919 11.019 1.00 57.91 119 LYS A N 1
ATOM 941 C CA . LYS A 1 119 ? 11.867 2.222 11.356 1.00 57.91 119 LYS A CA 1
ATOM 942 C C . LYS A 1 119 ? 11.281 2.756 12.682 1.00 57.91 119 LYS A C 1
ATOM 944 O O . LYS A 1 119 ? 10.061 2.904 12.787 1.00 57.91 119 LYS A O 1
ATOM 949 N N . PRO A 1 120 ? 12.109 3.076 13.698 1.00 46.84 120 PRO A N 1
ATOM 950 C CA . PRO A 1 120 ? 11.622 3.594 14.976 1.00 46.84 120 PRO A CA 1
ATOM 951 C C . PRO A 1 120 ? 10.899 4.945 14.813 1.00 46.84 120 PRO A C 1
ATOM 953 O O . PRO A 1 120 ? 11.347 5.831 14.083 1.00 46.84 120 PRO A O 1
ATOM 956 N N . GLY A 1 121 ? 9.768 5.109 15.511 1.00 44.66 121 GLY A N 1
ATOM 957 C CA . GLY A 1 121 ? 8.985 6.354 15.532 1.00 44.66 121 GLY A CA 1
ATOM 958 C C . GLY A 1 121 ? 7.880 6.487 14.472 1.00 44.66 121 GLY A C 1
ATOM 959 O O . GLY A 1 121 ? 7.365 7.588 14.304 1.00 44.66 121 GLY A O 1
ATOM 960 N N . ASN A 1 122 ? 7.515 5.405 13.773 1.00 39.56 122 ASN A N 1
ATOM 961 C CA . ASN A 1 122 ? 6.366 5.354 12.848 1.00 39.56 122 ASN A CA 1
ATOM 962 C C . ASN A 1 122 ? 5.103 4.715 13.457 1.00 39.56 122 ASN A C 1
ATOM 964 O O . ASN A 1 122 ? 4.062 4.651 12.805 1.00 39.56 122 ASN A O 1
ATOM 968 N N . ILE A 1 123 ? 5.186 4.247 14.703 1.00 36.62 123 ILE A N 1
ATOM 969 C CA . ILE A 1 123 ? 4.060 3.743 15.488 1.00 36.62 123 ILE A CA 1
ATOM 970 C C . ILE A 1 123 ? 3.917 4.693 16.677 1.00 36.62 123 ILE A C 1
ATOM 972 O O . ILE A 1 123 ? 4.829 4.805 17.494 1.00 36.62 123 ILE A O 1
ATOM 976 N N . VAL A 1 124 ? 2.800 5.421 16.751 1.00 34.88 124 VAL A N 1
ATOM 977 C CA . VAL A 1 124 ? 2.375 6.024 18.018 1.00 34.88 124 VAL A CA 1
ATOM 978 C C . VAL A 1 124 ? 1.768 4.883 18.820 1.00 34.88 124 VAL A C 1
ATOM 980 O O . VAL A 1 124 ? 0.602 4.539 18.628 1.00 34.88 124 VAL A O 1
ATOM 983 N N . ASP A 1 125 ? 2.579 4.245 19.658 1.00 33.25 125 ASP A N 1
ATOM 984 C CA . ASP A 1 125 ? 2.070 3.321 20.664 1.00 33.25 125 ASP A CA 1
ATOM 985 C C . ASP A 1 125 ? 1.280 4.150 21.682 1.00 33.25 125 ASP A C 1
ATOM 987 O O . ASP A 1 125 ? 1.854 4.872 22.500 1.00 33.25 125 ASP A O 1
ATOM 991 N N . LEU A 1 126 ? -0.050 4.099 21.592 1.00 33.62 126 LEU A N 1
ATOM 992 C CA . LEU A 1 126 ? -0.920 4.632 22.635 1.00 33.62 126 LEU A CA 1
ATOM 993 C C . LEU A 1 126 ? -0.661 3.821 23.906 1.00 33.62 126 LEU A C 1
ATOM 995 O O . LEU A 1 126 ? -0.714 2.588 23.874 1.00 33.62 126 LEU A O 1
ATOM 999 N N . LYS A 1 127 ? -0.380 4.489 25.029 1.00 36.94 127 LYS A N 1
ATOM 1000 C CA . LYS A 1 127 ? -0.262 3.785 26.309 1.00 36.94 127 LYS A CA 1
ATOM 1001 C C . LYS A 1 127 ? -1.625 3.180 26.651 1.00 36.94 127 LYS A C 1
ATOM 1003 O O . LYS A 1 127 ? -2.666 3.667 26.213 1.00 36.94 127 LYS A O 1
ATOM 1008 N N . GLU A 1 128 ? -1.646 2.126 27.464 1.00 40.12 128 GLU A N 1
ATOM 1009 C CA . GLU A 1 128 ? -2.902 1.496 27.909 1.00 40.12 128 GLU A CA 1
ATOM 1010 C C . GLU A 1 128 ? -3.842 2.513 28.590 1.00 40.12 128 GLU A C 1
ATOM 1012 O O . GLU A 1 128 ? -5.061 2.387 28.526 1.00 40.12 128 GLU A O 1
ATOM 1017 N N . GLU A 1 129 ? -3.270 3.558 29.190 1.00 37.94 129 GLU A N 1
ATOM 1018 C CA . GLU A 1 129 ? -3.961 4.713 29.769 1.00 37.94 129 GLU A CA 1
ATOM 1019 C C . GLU A 1 129 ? -4.630 5.611 28.718 1.00 37.94 129 GLU A C 1
ATOM 1021 O O . GLU A 1 129 ? -5.755 6.049 28.943 1.00 37.94 129 GLU A O 1
ATOM 1026 N N . ASP A 1 130 ? -3.997 5.804 27.558 1.00 35.75 130 ASP A N 1
ATOM 1027 C CA . ASP A 1 130 ? -4.523 6.585 26.427 1.00 35.75 130 ASP A CA 1
ATOM 1028 C C . ASP A 1 130 ? -5.600 5.811 25.639 1.00 35.75 130 ASP A C 1
ATOM 1030 O O . ASP A 1 130 ? -6.351 6.386 24.854 1.00 35.75 130 ASP A O 1
ATOM 1034 N N . CYS A 1 131 ? -5.687 4.492 25.850 1.00 36.50 131 CYS A N 1
ATOM 1035 C CA . CYS A 1 131 ? -6.716 3.613 25.286 1.00 36.50 131 CYS A CA 1
ATOM 1036 C C . CYS A 1 131 ? -7.975 3.504 26.166 1.00 36.50 131 CYS A C 1
ATOM 1038 O O . CYS A 1 131 ? -8.926 2.803 25.795 1.00 36.50 131 CYS A O 1
ATOM 1040 N N . LYS A 1 132 ? -7.987 4.138 27.348 1.00 36.19 132 LYS A N 1
ATOM 1041 C CA . LYS A 1 132 ? -9.155 4.141 28.236 1.00 36.19 132 LYS A CA 1
ATOM 1042 C C . LYS A 1 132 ? -10.166 5.182 27.745 1.00 36.19 132 LYS A C 1
ATOM 1044 O O . LYS A 1 132 ? -9.782 6.305 27.430 1.00 36.19 132 LYS A O 1
ATOM 1049 N N . PRO A 1 133 ? -11.463 4.844 27.690 1.00 32.94 133 PRO A N 1
ATOM 1050 C CA . PRO A 1 133 ? -12.490 5.824 27.390 1.00 32.94 133 PRO A CA 1
ATOM 1051 C C . PRO A 1 133 ? -12.512 6.892 28.491 1.00 32.94 133 PRO A C 1
ATOM 1053 O O . PRO A 1 133 ? -12.364 6.573 29.671 1.00 32.94 133 PRO A O 1
ATOM 1056 N N . ILE A 1 134 ? -12.727 8.152 28.098 1.00 35.69 134 ILE A N 1
ATOM 1057 C CA . ILE A 1 134 ? -12.826 9.312 29.007 1.00 35.69 134 ILE A CA 1
ATOM 1058 C C . ILE A 1 134 ? -13.891 9.071 30.091 1.00 35.69 134 ILE A C 1
ATOM 1060 O O . ILE A 1 134 ? -13.744 9.510 31.229 1.00 35.69 134 ILE A O 1
ATOM 1064 N N . VAL A 1 135 ? -14.944 8.329 29.741 1.00 38.75 135 VAL A N 1
ATOM 1065 C CA . VAL A 1 135 ? -15.966 7.828 30.658 1.00 38.75 135 VAL A CA 1
ATOM 1066 C C . VAL A 1 135 ? -16.203 6.355 30.331 1.00 38.75 135 VAL A C 1
ATOM 1068 O O . VAL A 1 135 ? -16.603 6.023 29.217 1.00 38.75 135 VAL A O 1
ATOM 1071 N N . ASP A 1 136 ? -15.923 5.462 31.280 1.00 45.88 136 ASP A N 1
ATOM 1072 C CA . ASP A 1 136 ? -16.154 4.024 31.114 1.00 45.88 136 ASP A CA 1
ATOM 1073 C C . ASP A 1 136 ? -17.614 3.675 31.451 1.00 45.88 136 ASP A C 1
ATOM 1075 O O . ASP A 1 136 ? -18.224 4.304 32.314 1.00 45.88 136 ASP A O 1
ATOM 1079 N N . VAL A 1 137 ? -18.177 2.667 30.783 1.00 63.28 137 VAL A N 1
ATOM 1080 C CA . VAL A 1 137 ? -19.529 2.164 31.067 1.00 63.28 137 VAL A CA 1
ATOM 1081 C C . VAL A 1 137 ? -19.414 0.808 31.736 1.00 63.28 137 VAL A C 1
ATOM 1083 O O . VAL A 1 137 ? -18.926 -0.160 31.157 1.00 63.28 137 VAL A O 1
ATOM 1086 N N . TYR A 1 138 ? -19.908 0.729 32.960 1.00 70.81 138 TYR A N 1
ATOM 1087 C CA . TYR A 1 138 ? -19.913 -0.469 33.771 1.00 70.81 138 TYR A CA 1
ATOM 1088 C C . TYR A 1 138 ? -21.246 -1.198 33.631 1.00 70.81 138 TYR A C 1
ATOM 1090 O O . TYR A 1 138 ? -22.315 -0.645 33.898 1.00 70.81 138 TYR A O 1
ATOM 1098 N N . LYS A 1 139 ? -21.180 -2.465 33.223 1.00 82.31 139 LYS A N 1
ATOM 1099 C CA . LYS A 1 139 ? -22.315 -3.387 33.169 1.00 82.31 139 LYS A CA 1
ATOM 1100 C C . LYS A 1 139 ? -22.257 -4.329 34.357 1.00 82.31 139 LYS A C 1
ATOM 1102 O O . LYS A 1 139 ? -21.256 -5.015 34.558 1.00 82.31 139 LYS A O 1
ATOM 1107 N N . VAL A 1 140 ? -23.342 -4.395 35.116 1.00 83.56 140 VAL A N 1
ATOM 1108 C CA . VAL A 1 140 ? -23.517 -5.392 36.172 1.00 83.56 140 VAL A CA 1
ATOM 1109 C C . VAL A 1 140 ? -24.281 -6.565 35.579 1.00 83.56 140 VAL A C 1
ATOM 1111 O O . VAL A 1 140 ? -25.416 -6.406 35.141 1.00 83.56 140 VAL A O 1
ATOM 1114 N N . GLU A 1 141 ? -23.664 -7.740 35.531 1.00 83.94 141 GLU A N 1
ATOM 1115 C CA . GLU A 1 141 ? -24.241 -8.932 34.907 1.00 83.94 141 GLU A CA 1
ATOM 1116 C C . GLU A 1 141 ? -24.395 -10.071 35.908 1.00 83.94 141 GLU A C 1
ATOM 1118 O O . GLU A 1 141 ? -23.482 -10.364 36.678 1.00 83.94 141 GLU A O 1
ATOM 1123 N N . LYS A 1 142 ? -25.527 -10.774 35.854 1.00 86.12 142 LYS A N 1
ATOM 1124 C CA . LYS A 1 142 ? -25.788 -11.987 36.635 1.00 86.12 142 LYS A CA 1
ATOM 1125 C C . LYS A 1 142 ? -26.249 -13.092 35.695 1.00 86.12 142 LYS A C 1
ATOM 1127 O O . LYS A 1 142 ? -27.285 -12.960 35.055 1.00 86.12 142 LYS A O 1
ATOM 1132 N N . ARG A 1 143 ? -25.486 -14.190 35.616 1.00 79.75 143 ARG A N 1
ATOM 1133 C CA . ARG A 1 143 ? -25.776 -15.336 34.723 1.00 79.75 143 ARG A CA 1
ATOM 1134 C C . ARG A 1 143 ? -26.063 -14.897 33.271 1.00 79.75 143 ARG A C 1
ATOM 1136 O O . ARG A 1 143 ? -27.030 -15.351 32.675 1.00 79.75 143 ARG A O 1
ATOM 1143 N N . ASN A 1 144 ? -25.233 -13.997 32.737 1.00 69.62 144 ASN A N 1
ATOM 1144 C CA . ASN A 1 144 ? -25.345 -13.398 31.395 1.00 69.62 144 ASN A CA 1
ATOM 1145 C C . ASN A 1 144 ? -26.570 -12.494 31.152 1.00 69.62 144 ASN A C 1
ATOM 1147 O O . ASN A 1 144 ? -26.772 -12.056 30.025 1.00 69.62 144 ASN A O 1
ATOM 1151 N N . ASN A 1 145 ? -27.341 -12.154 32.190 1.00 78.94 145 ASN A N 1
ATOM 1152 C CA . ASN A 1 145 ? -28.359 -11.108 32.114 1.00 78.94 145 ASN A CA 1
ATOM 1153 C C . ASN A 1 145 ? -27.817 -9.793 32.674 1.00 78.94 145 ASN A C 1
ATOM 1155 O O . ASN A 1 145 ? -27.225 -9.769 33.759 1.00 78.94 145 ASN A O 1
ATOM 1159 N N . VAL A 1 146 ? -28.044 -8.700 31.944 1.00 83.56 146 VAL A N 1
ATOM 1160 C CA . VAL A 1 146 ? -27.676 -7.348 32.375 1.00 83.56 146 VAL A CA 1
ATOM 1161 C C . VAL A 1 146 ? -28.655 -6.897 33.455 1.00 83.56 146 VAL A C 1
ATOM 1163 O O . VAL A 1 146 ? -29.849 -6.754 33.212 1.00 83.56 146 VAL A O 1
ATOM 1166 N N . VAL A 1 147 ? -28.130 -6.698 34.659 1.00 84.00 147 VAL A N 1
ATOM 1167 C CA . VAL A 1 147 ? -28.849 -6.202 35.838 1.00 84.00 147 VAL A CA 1
ATOM 1168 C C . VAL A 1 147 ? -28.965 -4.679 35.793 1.00 84.00 147 VAL A C 1
ATOM 1170 O O . VAL A 1 147 ? -29.974 -4.119 36.210 1.00 84.00 147 VAL A O 1
ATOM 1173 N N . GLY A 1 148 ? -27.934 -4.005 35.283 1.00 77.06 148 GLY A N 1
ATOM 1174 C CA . GLY A 1 148 ? -27.899 -2.553 35.164 1.00 77.06 148 GLY A CA 1
ATOM 1175 C C . GLY A 1 148 ? -26.631 -2.065 34.473 1.00 77.06 148 GLY A C 1
ATOM 1176 O O . GLY A 1 148 ? -25.632 -2.786 34.395 1.00 77.06 148 GLY A O 1
ATOM 1177 N N . THR A 1 149 ? -26.685 -0.838 33.962 1.00 80.31 149 THR A N 1
ATOM 1178 C CA . THR A 1 149 ? -25.571 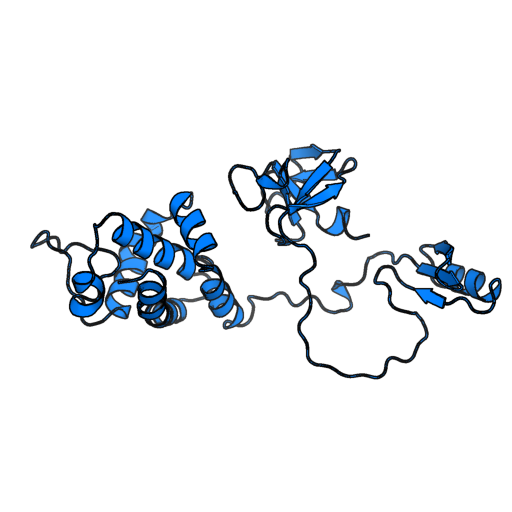-0.155 33.297 1.00 80.31 149 THR A CA 1
ATOM 1179 C C . THR A 1 149 ? -25.409 1.246 33.870 1.00 80.31 149 THR A C 1
ATOM 1181 O O . THR A 1 149 ? -26.400 1.959 34.004 1.00 80.31 149 THR A O 1
ATOM 1184 N N . THR A 1 150 ? -24.183 1.652 34.181 1.00 66.50 150 THR A N 1
ATOM 1185 C CA . THR A 1 150 ? -23.868 2.987 34.716 1.00 66.50 150 THR A CA 1
ATOM 1186 C C . THR A 1 150 ? -22.492 3.435 34.234 1.00 66.50 150 THR A C 1
ATOM 1188 O O . THR A 1 150 ? -21.643 2.607 33.917 1.00 66.50 150 THR A O 1
ATOM 1191 N N . SER A 1 151 ? -22.258 4.740 34.168 1.00 68.38 151 SER A N 1
ATOM 1192 C CA . SER A 1 151 ? -20.945 5.331 33.900 1.00 68.38 151 SER A CA 1
ATOM 1193 C C . SER A 1 151 ? -20.097 5.544 35.165 1.00 68.38 151 SER A C 1
ATOM 1195 O O . SER A 1 151 ? -18.970 6.025 35.078 1.00 68.38 151 SER A O 1
ATOM 1197 N N . SER A 1 152 ? -20.626 5.211 36.349 1.00 75.25 152 SER A N 1
ATOM 1198 C CA . SER A 1 152 ? -19.936 5.339 37.637 1.00 75.25 152 SER A CA 1
ATOM 1199 C C . SER A 1 152 ? -19.585 3.968 38.212 1.00 75.25 152 SER A C 1
ATOM 1201 O O . SER A 1 152 ? -20.454 3.115 38.400 1.00 75.25 152 SER A O 1
ATOM 1203 N N . LEU A 1 153 ? -18.304 3.756 38.532 1.00 77.44 153 LEU A N 1
ATOM 1204 C CA . LEU A 1 153 ? -17.853 2.509 39.156 1.00 77.44 153 LEU A CA 1
ATOM 1205 C C . LEU A 1 153 ? -18.498 2.315 40.536 1.00 77.44 153 LEU A C 1
ATOM 1207 O O . LEU A 1 153 ? -18.941 1.215 40.851 1.00 77.44 153 LEU A O 1
ATOM 1211 N N . GLU A 1 154 ? -18.634 3.388 41.315 1.00 82.81 154 GLU A N 1
ATOM 1212 C CA . GLU A 1 154 ? -19.265 3.353 42.641 1.00 82.81 154 GLU A CA 1
ATOM 1213 C C . GLU A 1 154 ? -20.743 2.942 42.565 1.00 82.81 154 GLU A C 1
ATOM 1215 O O . GLU A 1 154 ? -21.255 2.211 43.416 1.00 82.81 154 GLU A O 1
ATOM 1220 N N . GLU A 1 155 ? -21.459 3.392 41.532 1.00 80.00 155 GLU A N 1
ATOM 1221 C CA . GLU A 1 155 ? -22.841 2.968 41.305 1.00 80.00 155 GLU A CA 1
ATOM 1222 C C . GLU A 1 155 ? -22.918 1.504 40.869 1.00 80.00 155 GLU A C 1
ATOM 1224 O O . GLU A 1 155 ? -23.805 0.778 41.324 1.00 80.00 155 GLU A O 1
ATOM 1229 N N . ALA A 1 156 ? -21.978 1.045 40.037 1.00 81.88 156 ALA A N 1
ATOM 1230 C CA . ALA A 1 156 ? -21.902 -0.349 39.611 1.00 81.88 156 ALA A CA 1
ATOM 1231 C C . ALA A 1 156 ? -21.607 -1.284 40.795 1.00 81.88 156 ALA A C 1
ATOM 1233 O O . ALA A 1 156 ? -22.169 -2.378 40.878 1.00 81.88 156 ALA A O 1
ATOM 1234 N N . GLU A 1 157 ? -20.779 -0.843 41.743 1.00 85.38 157 GLU A N 1
ATOM 1235 C CA . GLU A 1 157 ? -20.511 -1.546 42.999 1.00 85.38 157 GLU A CA 1
ATOM 1236 C C . GLU A 1 157 ? -21.765 -1.642 43.872 1.00 85.38 157 GLU A C 1
ATOM 1238 O O . GLU A 1 157 ? -22.153 -2.748 44.253 1.00 85.38 157 GLU A O 1
ATOM 1243 N N . LYS A 1 158 ? -22.498 -0.538 44.066 1.00 87.38 158 LYS A N 1
ATOM 1244 C CA . LYS A 1 158 ? -23.792 -0.548 44.779 1.00 87.38 158 LYS A CA 1
ATOM 1245 C C . LYS A 1 158 ? -24.825 -1.457 44.105 1.00 87.38 158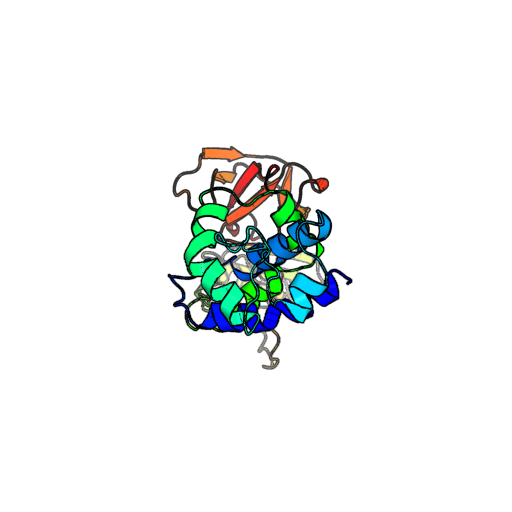 LYS A C 1
ATOM 1247 O O . LYS A 1 158 ? -25.597 -2.143 44.777 1.00 87.38 158 LYS A O 1
ATOM 1252 N N . MET A 1 159 ? -24.870 -1.477 42.771 1.00 85.12 159 MET A N 1
ATOM 1253 C CA . MET A 1 159 ? -25.747 -2.372 42.007 1.00 85.12 159 MET A CA 1
ATOM 1254 C C . MET A 1 159 ? -25.347 -3.842 42.180 1.00 85.12 159 MET A C 1
ATOM 1256 O O . MET A 1 159 ? -26.227 -4.696 42.305 1.00 85.12 159 MET A O 1
ATOM 1260 N N . LYS A 1 160 ? -24.043 -4.139 42.225 1.00 86.06 160 LYS A N 1
ATOM 1261 C CA . LYS A 1 160 ? -23.511 -5.486 42.469 1.00 86.06 160 LYS A CA 1
ATOM 1262 C C . LYS A 1 160 ? -23.836 -5.983 43.877 1.00 86.06 160 LYS A C 1
ATOM 1264 O O . LYS A 1 160 ? -24.254 -7.127 44.030 1.00 86.06 160 LYS A O 1
ATOM 1269 N N . GLU A 1 161 ? -23.692 -5.138 44.895 1.00 86.06 161 GLU A N 1
ATOM 1270 C CA . GLU A 1 161 ? -24.034 -5.473 46.286 1.00 86.06 161 GLU A CA 1
ATOM 1271 C C . GLU A 1 161 ? -25.511 -5.850 46.439 1.00 86.06 161 GLU A C 1
ATOM 1273 O O . GLU A 1 161 ? -25.845 -6.838 47.094 1.00 86.06 161 GLU A O 1
ATOM 1278 N N . LYS A 1 162 ? -26.400 -5.119 45.757 1.00 86.81 162 LYS A N 1
ATOM 1279 C CA . LYS A 1 162 ? -27.843 -5.404 45.729 1.00 86.81 162 LYS A CA 1
ATOM 1280 C C . LYS A 1 162 ? -28.205 -6.662 44.932 1.00 86.81 162 LYS A C 1
ATOM 1282 O O . LYS A 1 162 ? -29.312 -7.173 45.075 1.00 86.81 162 LYS A O 1
ATOM 1287 N N . ASN A 1 163 ? -27.295 -7.173 44.102 1.00 82.31 163 ASN A N 1
ATOM 1288 C CA . ASN A 1 163 ? -27.539 -8.289 43.191 1.00 82.31 163 ASN A CA 1
ATOM 1289 C C . ASN A 1 163 ? -26.503 -9.400 43.375 1.00 82.31 163 ASN A C 1
ATOM 1291 O O . ASN A 1 163 ? -25.707 -9.698 42.488 1.00 82.31 163 ASN A O 1
ATOM 1295 N N . SER A 1 164 ? -26.563 -10.073 44.526 1.00 80.88 164 SER A N 1
ATOM 1296 C CA . SER A 1 164 ? -25.636 -11.148 44.902 1.00 80.88 164 SER A CA 1
ATOM 1297 C C . SER A 1 164 ? -25.344 -12.138 43.759 1.00 80.88 164 SER A C 1
ATOM 1299 O O . SER A 1 164 ? -26.248 -12.660 43.093 1.00 80.88 164 SER A O 1
ATOM 1301 N N . GLY A 1 165 ? -24.054 -12.384 43.516 1.00 78.19 165 GLY A N 1
ATOM 1302 C CA . GLY A 1 165 ? -23.569 -13.240 42.428 1.00 78.19 165 GLY A CA 1
ATOM 1303 C C . GLY A 1 165 ? -23.417 -12.552 41.066 1.00 78.19 165 GLY A C 1
ATOM 1304 O O . GLY A 1 165 ? -23.153 -13.246 40.084 1.00 78.19 165 GLY A O 1
ATOM 1305 N N . SER A 1 166 ? -23.580 -11.227 40.976 1.00 86.62 166 SER A N 1
ATOM 1306 C CA . SER A 1 166 ? -23.271 -10.467 39.763 1.00 86.62 166 SER A CA 1
ATOM 1307 C C . SER A 1 166 ? -21.791 -10.072 39.655 1.00 86.62 166 SER A C 1
ATOM 1309 O O . SER A 1 166 ? -21.083 -9.925 40.655 1.00 86.62 166 SER A O 1
ATOM 1311 N N . VAL A 1 167 ? -21.327 -9.839 38.429 1.00 88.50 167 VAL A N 1
ATOM 1312 C CA . VAL A 1 167 ? -19.993 -9.315 38.099 1.00 88.50 167 VAL A CA 1
ATOM 1313 C C . VAL A 1 167 ? -20.109 -7.936 37.460 1.00 88.50 167 VAL A C 1
ATOM 1315 O O . VAL A 1 167 ? -21.100 -7.653 36.795 1.00 88.50 167 VAL A O 1
ATOM 1318 N N . ILE A 1 168 ? -19.100 -7.086 37.655 1.00 82.88 168 ILE A N 1
ATOM 1319 C CA . ILE A 1 168 ? -19.002 -5.789 36.977 1.00 82.88 168 ILE A CA 1
ATOM 1320 C C . ILE A 1 168 ? -18.053 -5.962 35.800 1.00 82.88 168 ILE A C 1
ATOM 1322 O O . ILE A 1 168 ? -16.919 -6.398 35.997 1.00 82.88 168 ILE A O 1
ATOM 1326 N N . LYS A 1 169 ? -18.503 -5.615 34.598 1.00 80.56 169 LYS A N 1
ATOM 1327 C CA . LYS A 1 169 ? -17.673 -5.527 33.397 1.00 80.56 169 LYS A CA 1
ATOM 1328 C C . LYS A 1 169 ? -17.552 -4.075 32.963 1.00 80.56 169 LYS A C 1
ATOM 1330 O O . LYS A 1 169 ? -18.548 -3.362 33.001 1.00 80.56 169 LYS A O 1
ATOM 1335 N N . ASN A 1 170 ? -16.368 -3.639 32.550 1.00 67.50 170 ASN A N 1
ATOM 1336 C CA . ASN A 1 170 ? -16.218 -2.346 31.876 1.00 67.50 170 ASN A CA 1
ATOM 1337 C C . ASN A 1 170 ? -16.706 -2.415 30.416 1.00 67.50 170 ASN A C 1
ATOM 1339 O O . ASN A 1 170 ? -17.077 -3.486 29.923 1.00 67.50 170 ASN A O 1
ATOM 1343 N N . SER A 1 171 ? -16.664 -1.288 29.704 1.00 51.25 171 SER A N 1
ATOM 1344 C CA . SER A 1 171 ? -17.052 -1.191 28.285 1.00 51.25 171 SER A CA 1
ATOM 1345 C C . SER A 1 171 ? -16.261 -2.140 27.377 1.00 51.25 171 SER A C 1
ATOM 1347 O O . SER A 1 171 ? -16.745 -2.572 26.338 1.00 51.25 171 SER A O 1
ATOM 1349 N N . ARG A 1 172 ? -15.059 -2.541 27.803 1.00 56.84 172 ARG A N 1
ATOM 1350 C CA . ARG A 1 172 ? -14.171 -3.472 27.091 1.00 56.84 172 ARG A CA 1
ATOM 1351 C C . ARG A 1 172 ? -14.455 -4.944 27.414 1.00 56.84 172 ARG A C 1
ATOM 1353 O O . ARG A 1 172 ? -13.763 -5.823 26.910 1.00 56.84 172 ARG A O 1
ATOM 1360 N N . GLY A 1 173 ? -15.455 -5.228 28.250 1.00 57.69 173 GLY A N 1
ATOM 1361 C CA . GLY A 1 173 ? -15.831 -6.582 28.656 1.00 57.69 173 GLY A CA 1
ATOM 1362 C C . GLY A 1 173 ? -14.934 -7.194 29.736 1.00 57.69 173 GLY A C 1
ATOM 1363 O O . GLY A 1 173 ? -15.070 -8.381 30.037 1.00 57.69 173 GLY A O 1
ATOM 1364 N N . GLU A 1 174 ? -14.035 -6.416 30.342 1.00 68.19 174 GLU A N 1
ATOM 1365 C CA . GLU A 1 174 ? -13.140 -6.893 31.395 1.00 68.19 174 GLU A CA 1
ATOM 1366 C C . GLU A 1 174 ? -13.834 -6.877 32.757 1.00 68.19 174 GLU A C 1
ATOM 1368 O O . GLU A 1 174 ? -14.470 -5.888 33.124 1.00 68.19 174 GLU A O 1
ATOM 1373 N N . ILE A 1 175 ? -13.676 -7.954 33.531 1.00 77.69 175 ILE A N 1
ATOM 1374 C CA . ILE A 1 175 ? -14.258 -8.065 34.871 1.00 77.69 175 ILE A CA 1
ATOM 1375 C C . ILE A 1 175 ? -13.435 -7.239 35.864 1.00 77.69 175 ILE A C 1
ATOM 1377 O O . ILE A 1 175 ? -12.265 -7.530 36.120 1.00 77.69 175 ILE A O 1
ATOM 1381 N N . ILE A 1 176 ? -14.071 -6.241 36.470 1.00 74.75 176 ILE A N 1
ATOM 1382 C CA . ILE A 1 176 ? -13.457 -5.381 37.481 1.00 74.75 176 ILE A CA 1
ATOM 1383 C C . ILE A 1 176 ? -13.382 -6.128 38.823 1.00 74.75 176 ILE A C 1
ATOM 1385 O O . ILE A 1 176 ? -14.370 -6.700 39.294 1.00 74.75 176 ILE A O 1
ATOM 1389 N N . GLY A 1 177 ? -12.190 -6.146 39.434 1.00 62.91 177 GLY A N 1
ATOM 1390 C CA . GLY A 1 177 ? -11.929 -6.783 40.735 1.00 62.91 177 GLY A CA 1
ATOM 1391 C C . GLY A 1 177 ? -11.438 -8.238 40.687 1.00 62.91 177 GLY A C 1
ATOM 1392 O O . GLY A 1 177 ? -11.242 -8.846 41.738 1.00 62.91 177 GLY A O 1
ATOM 1393 N N . GLN A 1 178 ? -11.197 -8.813 39.503 1.00 53.00 178 GLN A N 1
ATOM 1394 C CA . GLN A 1 178 ? -10.512 -10.106 39.373 1.00 53.00 178 GLN A CA 1
ATOM 1395 C C . GLN A 1 178 ? -8.995 -9.891 39.235 1.00 53.00 178 GLN A C 1
ATOM 1397 O O . GLN A 1 178 ? -8.544 -9.200 38.323 1.00 53.00 178 GLN A O 1
ATOM 1402 N N . LYS A 1 179 ? -8.180 -10.506 40.108 1.00 37.41 179 LYS A N 1
ATOM 1403 C CA . LYS A 1 179 ? -6.719 -10.570 39.912 1.00 37.41 179 LYS A CA 1
ATOM 1404 C C . LYS A 1 179 ? -6.426 -11.378 38.638 1.00 37.41 179 LYS A C 1
ATOM 1406 O O . LYS A 1 179 ? -6.508 -12.606 38.661 1.00 37.41 179 LYS A O 1
ATOM 1411 N N . LYS A 1 180 ? -6.096 -10.699 37.531 1.00 38.62 180 LYS A N 1
ATOM 1412 C CA . LYS A 1 180 ? -5.614 -11.341 36.295 1.00 38.62 180 LYS A CA 1
ATOM 1413 C C . LYS A 1 180 ? -4.296 -12.071 36.592 1.00 38.62 180 LYS A C 1
ATOM 1415 O O . LYS A 1 180 ? -3.351 -11.463 37.088 1.00 38.62 180 LYS A O 1
ATOM 1420 N N . LYS A 1 181 ? -4.219 -13.365 36.261 1.00 28.25 181 LYS A N 1
ATOM 1421 C CA . LYS A 1 181 ? -2.929 -14.043 36.063 1.00 28.25 181 LYS A CA 1
ATOM 1422 C C . LYS A 1 181 ? -2.299 -13.472 34.792 1.00 28.25 181 LYS A C 1
ATOM 1424 O O . LYS A 1 181 ? -2.928 -13.477 33.737 1.00 28.25 181 LYS A O 1
ATOM 1429 N N . THR A 1 182 ? -1.087 -12.953 34.920 1.00 39.22 182 THR A N 1
ATOM 1430 C CA . THR A 1 182 ? -0.264 -12.431 33.829 1.00 39.22 182 THR A CA 1
ATOM 1431 C C . THR A 1 182 ? 0.186 -13.552 32.894 1.00 39.22 182 THR A C 1
ATOM 1433 O O . THR A 1 182 ? 0.642 -14.598 33.354 1.00 39.22 182 THR A O 1
ATOM 1436 N N . GLY A 1 183 ? 0.115 -13.290 31.586 1.00 29.31 183 GLY A N 1
ATOM 1437 C CA . GLY A 1 183 ? 0.876 -14.008 30.564 1.00 29.31 183 GLY A CA 1
ATOM 1438 C C . GLY A 1 183 ? 0.161 -14.154 29.219 1.00 29.31 183 GLY A C 1
ATOM 1439 O O . GLY A 1 183 ? -0.710 -15.005 29.088 1.00 29.31 183 GLY A O 1
ATOM 1440 N N . SER A 1 184 ? 0.578 -13.377 28.209 1.00 25.48 184 SER A N 1
ATOM 1441 C CA . SER A 1 184 ? 1.029 -13.889 26.897 1.00 25.48 184 SER A CA 1
ATOM 1442 C C . SER A 1 184 ? 1.300 -12.753 25.898 1.00 25.48 184 SER A C 1
ATOM 1444 O O . SER A 1 184 ? 0.493 -11.848 25.703 1.00 25.48 184 SER A O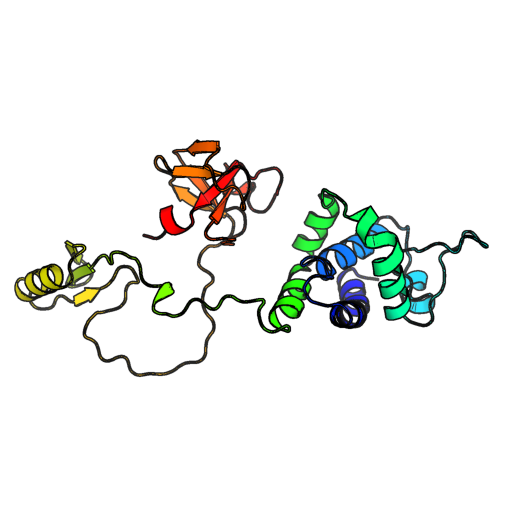 1
ATOM 1446 N N . SER A 1 185 ? 2.452 -12.865 25.243 1.00 35.66 185 SER A N 1
ATOM 1447 C CA . SER A 1 185 ? 2.954 -12.151 24.073 1.00 35.66 185 SER A CA 1
ATOM 1448 C C . SER A 1 185 ? 2.157 -12.478 22.799 1.00 35.66 185 SER A C 1
ATOM 1450 O O . SER A 1 185 ? 2.557 -13.315 21.988 1.00 35.66 185 SER A O 1
ATOM 1452 N N . LYS A 1 186 ? 1.029 -11.796 22.586 1.00 30.23 186 LYS A N 1
ATOM 1453 C CA . LYS A 1 186 ? 0.289 -11.833 21.316 1.00 30.23 186 LYS A CA 1
ATOM 1454 C C . LYS A 1 186 ? -0.233 -10.447 20.958 1.00 30.23 186 LYS A C 1
ATOM 1456 O O . LYS A 1 186 ? -1.053 -9.881 21.670 1.00 30.23 186 LYS A O 1
ATOM 1461 N N . ILE A 1 187 ? 0.223 -9.933 19.820 1.00 31.27 187 ILE A N 1
ATOM 1462 C CA . ILE A 1 187 ? -0.410 -8.813 19.124 1.00 31.27 187 ILE A CA 1
ATOM 1463 C C . ILE A 1 187 ? -1.822 -9.258 18.733 1.00 31.27 187 ILE A C 1
ATOM 1465 O O . ILE A 1 187 ? -1.970 -10.210 17.968 1.00 31.27 187 ILE A O 1
ATOM 1469 N N . LEU A 1 188 ? -2.844 -8.567 19.233 1.00 28.14 188 LEU A N 1
ATOM 1470 C CA . LEU A 1 188 ? -4.222 -8.661 18.756 1.00 28.14 188 LEU A CA 1
ATOM 1471 C C . LEU A 1 188 ? -4.876 -7.278 18.842 1.00 28.14 188 LEU A C 1
ATOM 1473 O O . LEU A 1 188 ? -5.257 -6.833 19.918 1.00 28.14 188 LEU A O 1
ATOM 1477 N N . SER A 1 189 ? -5.034 -6.625 17.690 1.00 30.42 189 SER A N 1
ATOM 1478 C CA . SER A 1 189 ? -6.173 -5.737 17.432 1.00 30.42 189 SER A CA 1
ATOM 1479 C C . SER A 1 189 ? -6.384 -5.575 15.921 1.00 30.42 189 SER A C 1
ATOM 1481 O O . SER A 1 189 ? -5.863 -4.671 15.274 1.00 30.42 189 SER A O 1
ATOM 1483 N N . THR A 1 190 ? -7.137 -6.521 15.363 1.00 34.88 190 THR A N 1
ATOM 1484 C CA . THR A 1 190 ? -8.023 -6.391 14.200 1.00 34.88 190 THR A CA 1
ATOM 1485 C C . THR A 1 190 ? -9.383 -5.980 14.759 1.00 34.88 190 THR A C 1
ATOM 1487 O O . THR A 1 190 ? -10.113 -6.847 15.237 1.00 34.88 190 THR A O 1
ATOM 1490 N N . LYS A 1 191 ? -9.706 -4.681 14.830 1.00 45.03 191 LYS A N 1
ATOM 1491 C CA . LYS A 1 191 ? -10.972 -4.275 15.471 1.00 45.03 191 LYS A CA 1
ATOM 1492 C C . LYS A 1 191 ? -12.156 -4.152 14.520 1.00 45.03 191 LYS A C 1
ATOM 1494 O O . LYS A 1 191 ? -13.278 -4.192 15.001 1.00 45.03 191 LYS A O 1
ATOM 1499 N N . TYR A 1 192 ? -11.937 -4.096 13.207 1.00 49.16 192 TYR A N 1
ATOM 1500 C CA . TYR A 1 192 ? -13.037 -4.101 12.252 1.00 49.16 192 TYR A CA 1
ATOM 1501 C C . TYR A 1 192 ? -12.612 -4.733 10.917 1.00 49.16 192 TYR A C 1
ATOM 1503 O O . TYR A 1 192 ? -11.561 -4.389 10.376 1.00 49.16 192 TYR A O 1
ATOM 1511 N N . ASP A 1 193 ? -13.451 -5.605 10.356 1.00 57.84 193 ASP A N 1
ATOM 1512 C CA . ASP A 1 193 ? -13.246 -6.179 9.022 1.00 57.84 193 ASP A CA 1
ATOM 1513 C C . ASP A 1 193 ? -13.833 -5.259 7.943 1.00 57.84 193 ASP A C 1
ATOM 1515 O O . ASP A 1 193 ? -14.917 -4.700 8.113 1.00 57.84 193 ASP A O 1
ATOM 1519 N N . SER A 1 194 ? -13.144 -5.090 6.813 1.00 62.84 194 SER A N 1
ATOM 1520 C CA . SER A 1 194 ? -13.685 -4.395 5.631 1.00 62.84 194 SER A CA 1
ATOM 1521 C C . SER A 1 194 ? -15.122 -4.846 5.329 1.00 62.84 194 SER A C 1
ATOM 1523 O O . SER A 1 194 ? -15.406 -6.040 5.323 1.00 62.84 194 SER A O 1
ATOM 1525 N N . GLY A 1 195 ? -16.029 -3.904 5.071 1.00 60.00 195 GLY A N 1
ATOM 1526 C CA . GLY A 1 195 ? -17.450 -4.187 4.848 1.00 60.00 195 GLY A CA 1
ATOM 1527 C C . GLY A 1 195 ? -18.283 -4.350 6.124 1.00 60.00 195 GLY A C 1
ATOM 1528 O O . GLY A 1 195 ? -19.485 -4.590 6.027 1.00 60.00 195 GLY A O 1
ATOM 1529 N N . THR A 1 196 ? -17.696 -4.185 7.317 1.00 71.31 196 THR A N 1
ATOM 1530 C CA . THR A 1 196 ? -18.456 -4.168 8.580 1.00 71.31 196 THR A CA 1
ATOM 1531 C C . THR A 1 196 ? -19.516 -3.072 8.543 1.00 71.31 196 THR A C 1
ATOM 1533 O O . THR A 1 196 ? -19.216 -1.914 8.249 1.00 71.31 196 THR A O 1
ATOM 1536 N N . LYS A 1 197 ? -20.757 -3.436 8.866 1.00 73.62 197 LYS A N 1
ATOM 1537 C CA . LYS A 1 197 ? -21.881 -2.503 8.947 1.00 73.62 197 LYS A CA 1
ATOM 1538 C C . LYS A 1 197 ? -21.702 -1.535 10.121 1.00 73.62 197 LYS A C 1
ATOM 1540 O O . LYS A 1 197 ? -21.420 -1.949 11.242 1.00 73.62 197 LYS A O 1
ATOM 1545 N N . LEU A 1 198 ? -21.922 -0.257 9.852 1.00 70.12 198 LEU A N 1
ATOM 1546 C CA . LEU A 1 198 ? -21.891 0.855 10.792 1.00 70.12 198 LEU A CA 1
ATOM 1547 C C . LEU A 1 198 ? -23.254 1.547 10.774 1.00 70.12 198 LEU A C 1
ATOM 1549 O O . LEU A 1 198 ? -23.798 1.843 9.712 1.00 70.12 198 LEU A O 1
ATOM 1553 N N . VAL A 1 199 ? -23.811 1.814 11.951 1.00 75.62 199 VAL A N 1
ATOM 1554 C CA . VAL A 1 199 ? -25.034 2.615 12.080 1.00 75.62 199 VAL A CA 1
ATOM 1555 C C . VAL A 1 199 ? -24.612 4.015 12.492 1.00 75.62 199 VAL A C 1
ATOM 1557 O O . VAL A 1 199 ? -24.155 4.216 13.614 1.00 75.62 199 VAL A O 1
ATOM 1560 N N . CYS A 1 200 ? -24.727 4.964 11.568 1.00 58.53 200 CYS A N 1
ATOM 1561 C CA . CYS A 1 200 ? -24.452 6.367 11.828 1.00 58.53 200 CYS A CA 1
ATOM 1562 C C . CYS A 1 200 ? -25.712 7.040 12.372 1.00 58.53 200 CYS A C 1
ATOM 1564 O O . CYS A 1 200 ? -26.779 6.936 11.768 1.00 58.53 200 CYS A O 1
ATOM 1566 N N . ASP A 1 201 ? -25.585 7.767 13.475 1.00 61.53 201 ASP A N 1
ATOM 1567 C CA . ASP A 1 201 ? -26.673 8.546 14.062 1.00 61.53 201 ASP A CA 1
ATOM 1568 C C . ASP A 1 201 ? -26.186 9.970 14.342 1.00 61.53 201 ASP A C 1
ATOM 1570 O O . ASP A 1 201 ? -25.500 10.223 15.328 1.00 61.53 201 ASP A O 1
ATOM 1574 N N . HIS A 1 202 ? -26.482 10.886 13.416 1.00 59.00 202 HIS A N 1
ATOM 1575 C CA . HIS A 1 202 ? -26.098 12.299 13.465 1.00 59.00 202 HIS A CA 1
ATOM 1576 C C . HIS A 1 202 ? -24.587 12.529 13.636 1.00 59.00 202 HIS A C 1
ATOM 1578 O O . HIS A 1 202 ? -24.148 13.454 14.319 1.00 59.00 202 HIS A O 1
ATOM 1584 N N . ILE A 1 203 ? -23.778 11.702 12.972 1.00 61.25 203 ILE A N 1
ATOM 1585 C CA . ILE A 1 203 ? -22.319 11.724 13.095 1.00 61.25 203 ILE A CA 1
ATOM 1586 C C . ILE A 1 203 ? -21.714 12.729 12.117 1.00 61.25 203 ILE A C 1
ATOM 1588 O O . ILE A 1 203 ? -22.157 12.876 10.977 1.00 61.25 203 ILE A O 1
ATOM 1592 N N . ASN A 1 204 ? -20.659 13.408 12.555 1.00 66.31 204 ASN A N 1
ATOM 1593 C CA . ASN A 1 204 ? -19.887 14.329 11.734 1.00 66.31 204 ASN A CA 1
ATOM 1594 C C . ASN A 1 204 ? -19.107 13.593 10.633 1.00 66.31 204 ASN A C 1
ATOM 1596 O O . ASN A 1 204 ? -18.206 12.800 10.910 1.00 66.31 204 ASN A O 1
ATOM 1600 N N . LEU A 1 205 ? -19.414 13.913 9.376 1.00 70.38 205 LEU A N 1
ATOM 1601 C CA . LEU A 1 205 ? -18.735 13.398 8.194 1.00 70.38 205 LEU A CA 1
ATOM 1602 C C . LEU A 1 205 ? -17.675 14.388 7.704 1.00 70.38 205 LEU A C 1
ATOM 1604 O O . LEU A 1 205 ? -17.962 15.525 7.321 1.00 70.38 205 LEU A O 1
ATOM 1608 N N . TYR A 1 206 ? -16.443 13.917 7.628 1.00 79.62 206 TYR A N 1
ATOM 1609 C CA . TYR A 1 206 ? -15.284 14.626 7.103 1.00 79.62 206 TYR A CA 1
ATOM 1610 C C . TYR A 1 206 ? -15.024 14.190 5.659 1.00 79.62 206 TYR A C 1
ATOM 1612 O O . TYR A 1 206 ? -15.156 13.011 5.330 1.00 79.62 206 TYR A O 1
ATOM 1620 N N . LYS A 1 207 ? -14.647 15.123 4.779 1.00 74.38 207 LYS A N 1
ATOM 1621 C CA . LYS A 1 207 ? -14.394 14.802 3.366 1.00 74.38 207 LYS A CA 1
ATOM 1622 C C . LYS A 1 207 ? -13.046 14.097 3.191 1.00 74.38 207 LYS A C 1
ATOM 1624 O O . LYS A 1 207 ? -12.920 13.221 2.343 1.00 74.38 207 LYS A O 1
ATOM 1629 N N . LYS A 1 208 ? -12.055 14.448 4.014 1.00 68.50 208 LYS A N 1
ATOM 1630 C CA . LYS A 1 208 ? -10.719 13.839 4.060 1.00 68.50 208 LYS A CA 1
ATOM 1631 C C . LYS A 1 208 ? -10.347 13.438 5.486 1.00 68.50 208 LYS A C 1
ATOM 1633 O O . LYS A 1 208 ? -10.757 14.068 6.458 1.00 68.50 208 LYS A O 1
ATOM 1638 N N . PHE A 1 209 ? -9.467 12.446 5.620 1.00 55.25 209 PHE A N 1
ATOM 1639 C CA . PHE A 1 209 ? -8.994 11.958 6.923 1.00 55.25 209 PHE A CA 1
ATOM 1640 C C . PHE A 1 209 ? -8.197 12.990 7.742 1.00 55.25 209 PHE A C 1
ATOM 1642 O O . PHE A 1 209 ? -8.052 12.819 8.951 1.00 55.25 209 PHE A O 1
ATOM 1649 N N . LYS A 1 210 ? -7.685 14.058 7.112 1.00 64.44 210 LYS A N 1
ATOM 1650 C CA . LYS A 1 210 ? -6.953 15.155 7.773 1.00 64.44 210 LYS A CA 1
ATOM 1651 C C . LYS A 1 210 ? -7.815 16.388 8.066 1.00 64.44 210 LYS A C 1
ATOM 1653 O O . LYS A 1 210 ? -7.329 17.287 8.743 1.00 64.44 210 LYS A O 1
ATOM 1658 N N . ASP A 1 211 ? -9.058 16.447 7.585 1.00 52.38 211 ASP A N 1
ATOM 1659 C CA . ASP A 1 211 ? -9.889 17.648 7.733 1.00 52.38 211 ASP A CA 1
ATOM 1660 C C . ASP A 1 211 ? -10.159 17.931 9.211 1.00 52.38 211 ASP A C 1
ATOM 1662 O O . ASP A 1 211 ? -10.528 17.036 9.965 1.00 52.38 211 ASP A O 1
ATOM 1666 N N . THR A 1 212 ? -9.994 19.168 9.662 1.00 63.19 212 THR A N 1
ATOM 1667 C CA . THR A 1 212 ? -10.272 19.543 11.059 1.00 63.19 212 THR A CA 1
ATOM 1668 C C . THR A 1 212 ? -11.738 19.916 11.276 1.00 63.19 212 THR A C 1
ATOM 1670 O O . THR A 1 212 ? -12.240 19.818 12.394 1.00 63.19 212 THR A O 1
ATOM 1673 N N . VAL A 1 213 ? -12.450 20.257 10.198 1.00 57.97 213 VAL A N 1
ATOM 1674 C CA . VAL A 1 213 ? -13.848 20.704 10.202 1.00 57.97 213 VAL A CA 1
ATOM 1675 C C . V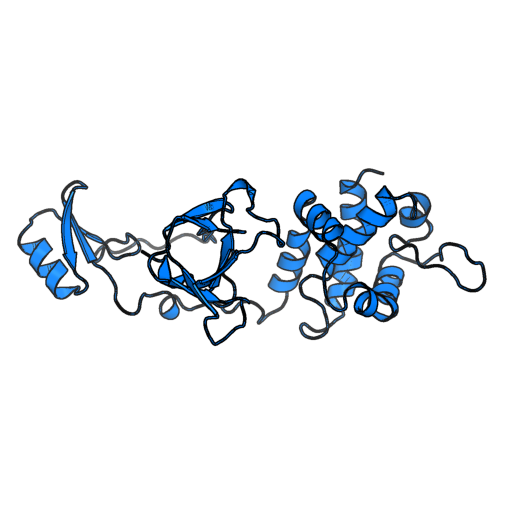AL A 1 213 ? -14.722 19.680 9.464 1.00 57.97 213 VAL A C 1
ATOM 1677 O O . VAL A 1 213 ? -14.329 19.219 8.389 1.00 57.97 213 VAL A O 1
ATOM 1680 N N . PRO A 1 214 ? -15.884 19.285 10.017 1.00 56.97 214 PRO A N 1
ATOM 1681 C CA . PRO A 1 214 ? -16.793 18.377 9.332 1.00 56.97 214 PRO A CA 1
ATOM 1682 C C . PRO A 1 214 ? -17.452 19.059 8.132 1.00 56.97 214 PRO A C 1
ATOM 1684 O O . PRO A 1 214 ? -17.800 20.235 8.172 1.00 56.97 214 PRO A O 1
ATOM 1687 N N . SER A 1 215 ? -17.644 18.296 7.061 1.00 59.66 215 SER A N 1
ATOM 1688 C CA . SER A 1 215 ? -18.307 18.771 5.843 1.00 59.66 215 SER A CA 1
ATOM 1689 C C . SER A 1 215 ? -19.828 18.829 5.989 1.00 59.66 215 SER A C 1
ATOM 1691 O O . SER A 1 215 ? -20.472 19.718 5.440 1.00 59.66 215 SER A O 1
ATOM 1693 N N . ARG A 1 216 ? -20.399 17.861 6.713 1.00 60.75 216 ARG A N 1
ATOM 1694 C CA . ARG A 1 216 ? -21.826 17.723 7.027 1.00 60.75 216 ARG A CA 1
ATOM 1695 C C . ARG A 1 216 ? -22.007 16.665 8.113 1.00 60.75 216 ARG A C 1
ATOM 1697 O O . ARG A 1 216 ? -21.054 15.964 8.446 1.00 60.75 216 ARG A O 1
ATOM 1704 N N . THR A 1 217 ? -23.222 16.497 8.611 1.00 62.06 217 THR A N 1
ATOM 1705 C CA . THR A 1 217 ? -23.611 15.339 9.424 1.00 62.06 217 THR A CA 1
ATOM 1706 C C . THR A 1 217 ? -24.248 14.253 8.556 1.00 62.06 217 THR A C 1
ATOM 1708 O O . THR A 1 217 ? -24.789 14.537 7.483 1.00 62.06 217 THR A O 1
ATOM 1711 N N . VAL A 1 218 ? -24.154 12.997 8.993 1.00 56.19 218 VAL A N 1
ATOM 1712 C CA . VAL A 1 218 ? -24.775 11.841 8.337 1.00 56.19 218 VAL A CA 1
ATOM 1713 C C . VAL A 1 218 ? -25.450 10.919 9.343 1.00 56.19 218 VAL A C 1
ATOM 1715 O O . VAL A 1 218 ? -24.947 10.692 10.444 1.00 56.19 218 VAL A O 1
ATOM 1718 N N . SER A 1 219 ? -26.569 10.347 8.912 1.00 58.84 219 SER A N 1
ATOM 1719 C CA . SER A 1 219 ? -27.342 9.351 9.649 1.00 58.84 219 SER A CA 1
ATOM 1720 C C . SER A 1 219 ? -27.760 8.241 8.688 1.00 58.84 219 SER A C 1
ATOM 1722 O O . SER A 1 219 ? -27.972 8.500 7.503 1.00 58.84 219 SER A O 1
ATOM 1724 N N . GLY A 1 220 ? -27.882 7.014 9.183 1.00 57.88 220 GLY A N 1
ATOM 1725 C CA . GLY A 1 220 ? -28.269 5.847 8.396 1.00 57.88 220 GLY A CA 1
ATOM 1726 C C . GLY A 1 220 ? -27.236 4.728 8.432 1.00 57.88 220 GLY A C 1
ATOM 1727 O O . GLY A 1 220 ? -26.263 4.758 9.185 1.00 57.88 220 GLY A O 1
ATOM 1728 N N . GLU A 1 221 ? -27.476 3.706 7.621 1.00 77.62 221 GLU A N 1
ATOM 1729 C CA . GLU A 1 221 ? -26.604 2.539 7.541 1.00 77.62 221 GLU A CA 1
ATOM 1730 C C . GLU A 1 221 ? -25.471 2.781 6.546 1.00 77.62 221 GLU A C 1
ATOM 1732 O O . GLU A 1 221 ? -25.698 3.134 5.390 1.00 77.62 221 GLU A O 1
ATOM 1737 N N . TYR A 1 222 ? -24.248 2.555 7.006 1.00 81.44 222 TYR A N 1
ATOM 1738 C CA . TYR A 1 222 ? -23.027 2.649 6.222 1.00 81.44 222 TYR A CA 1
ATOM 1739 C C . TYR A 1 222 ? -22.170 1.412 6.451 1.00 81.44 222 TYR A C 1
ATOM 1741 O O . TYR A 1 222 ? -22.467 0.565 7.291 1.00 81.44 222 TYR A O 1
ATOM 1749 N N . TYR A 1 223 ? -21.094 1.297 5.688 1.00 80.44 223 TYR A N 1
ATOM 1750 C CA . TYR A 1 223 ? -20.191 0.162 5.758 1.00 80.44 223 TYR A CA 1
ATOM 1751 C C . TYR A 1 223 ? -18.769 0.667 5.811 1.00 80.44 223 TYR A C 1
ATOM 1753 O O . TYR A 1 223 ? -18.395 1.619 5.124 1.00 80.44 223 TYR A O 1
ATOM 1761 N N . MET A 1 224 ? -17.967 0.039 6.647 1.00 75.25 224 MET A N 1
ATOM 1762 C CA . MET A 1 224 ? -16.582 0.408 6.781 1.00 75.25 224 MET A CA 1
ATOM 1763 C C . MET A 1 224 ? -15.801 0.030 5.526 1.00 75.25 224 MET A C 1
ATOM 1765 O O . MET A 1 224 ? -15.896 -1.087 5.021 1.00 75.25 224 MET A O 1
ATOM 1769 N N . TYR A 1 225 ? -14.995 0.969 5.059 1.00 75.62 225 TYR A N 1
ATOM 1770 C CA . TYR A 1 225 ? -14.272 0.857 3.809 1.00 75.62 225 TYR A CA 1
ATOM 1771 C C . TYR A 1 225 ? -13.155 -0.200 3.838 1.00 75.62 225 TYR A C 1
ATOM 1773 O O . TYR A 1 225 ? -13.140 -1.065 2.971 1.00 75.62 225 TYR A O 1
ATOM 1781 N N . ASP A 1 226 ? -12.224 -0.147 4.799 1.00 61.03 226 ASP A N 1
ATOM 1782 C CA . ASP A 1 226 ? -11.005 -0.978 4.764 1.00 61.03 226 ASP A CA 1
ATOM 1783 C C . ASP A 1 226 ? -10.528 -1.528 6.116 1.00 61.03 226 ASP A C 1
ATOM 1785 O O . ASP A 1 226 ? -9.450 -2.122 6.184 1.00 61.03 226 ASP A O 1
ATOM 1789 N N . GLY A 1 227 ? -11.289 -1.356 7.199 1.00 60.53 227 GLY A N 1
ATOM 1790 C CA . GLY A 1 227 ? -10.861 -1.857 8.513 1.00 60.53 227 GLY A CA 1
ATOM 1791 C C . GLY A 1 227 ? -9.855 -0.996 9.242 1.00 60.53 227 GLY A C 1
ATOM 1792 O O . GLY A 1 227 ? -9.432 -1.362 10.340 1.00 60.53 227 GLY A O 1
ATOM 1793 N N . LYS A 1 228 ? -9.464 0.144 8.668 1.00 61.38 228 LYS A N 1
ATOM 1794 C CA . LYS A 1 228 ? -8.400 0.965 9.226 1.00 61.38 228 LYS A CA 1
ATOM 1795 C C . LYS A 1 228 ? -8.964 2.178 9.943 1.00 61.38 228 LYS A C 1
ATOM 1797 O O . LYS A 1 228 ? -9.882 2.850 9.477 1.00 61.38 228 LYS A O 1
ATOM 1802 N N . VAL A 1 229 ? -8.335 2.480 11.073 1.00 64.75 229 VAL A N 1
ATOM 1803 C CA . VAL A 1 229 ? -8.474 3.763 11.751 1.00 64.75 229 VAL A CA 1
ATOM 1804 C C . VAL A 1 229 ? -7.228 4.580 11.432 1.00 64.75 229 VAL A C 1
ATOM 1806 O O . VAL A 1 229 ? -6.121 4.185 11.790 1.00 64.75 229 VAL A O 1
ATOM 1809 N N . VAL A 1 230 ? -7.400 5.714 10.757 1.00 56.66 230 VAL A N 1
ATOM 1810 C CA . VAL A 1 230 ? -6.314 6.641 10.408 1.00 56.66 230 VAL A CA 1
ATOM 1811 C C . VAL A 1 230 ? -6.629 7.990 11.035 1.00 56.66 230 VAL A C 1
ATOM 1813 O O . VAL A 1 230 ? -7.691 8.553 10.782 1.00 56.66 230 VAL A O 1
ATOM 1816 N N . ASN A 1 231 ? -5.731 8.504 11.880 1.00 59.50 231 ASN A N 1
ATOM 1817 C CA . ASN A 1 231 ? -5.945 9.736 12.653 1.00 59.50 231 ASN A CA 1
ATOM 1818 C C . ASN A 1 231 ? -7.282 9.746 13.420 1.00 59.50 231 ASN A C 1
ATOM 1820 O O . ASN A 1 231 ? -8.020 10.729 13.391 1.00 59.50 231 ASN A O 1
ATOM 1824 N N . GLY A 1 232 ? -7.629 8.622 14.055 1.00 64.81 232 GLY A N 1
ATOM 1825 C CA . GLY A 1 232 ? -8.882 8.486 14.803 1.00 64.81 232 GLY A CA 1
ATOM 1826 C C . GLY A 1 232 ? -10.140 8.454 13.930 1.00 64.81 232 GLY A C 1
ATOM 1827 O O . GLY A 1 232 ? -11.239 8.583 14.460 1.00 64.81 232 GLY A O 1
ATOM 1828 N N . ARG A 1 233 ? -10.011 8.284 12.608 1.00 71.88 233 ARG A N 1
ATOM 1829 C CA . ARG A 1 233 ? -11.135 8.242 11.667 1.00 71.88 233 ARG A CA 1
ATOM 1830 C C . ARG A 1 233 ? -11.216 6.943 10.891 1.00 71.88 233 ARG A C 1
ATOM 1832 O O . ARG A 1 233 ? -10.201 6.334 10.574 1.00 71.88 233 ARG A O 1
ATOM 1839 N N . ILE A 1 234 ? -12.441 6.576 10.552 1.00 81.62 234 ILE A N 1
ATOM 1840 C CA . ILE A 1 234 ? -12.809 5.420 9.747 1.00 81.62 234 ILE A CA 1
ATOM 1841 C C . ILE A 1 234 ? -13.377 5.933 8.428 1.00 81.62 234 ILE A C 1
ATOM 1843 O O . ILE A 1 234 ? -14.238 6.814 8.421 1.00 81.62 234 ILE A O 1
ATOM 1847 N N . ALA A 1 235 ? -12.905 5.383 7.314 1.00 79.75 235 ALA A N 1
ATOM 1848 C CA . ALA A 1 235 ? -13.525 5.610 6.016 1.00 79.75 235 ALA A CA 1
ATOM 1849 C C . ALA A 1 235 ? -14.793 4.756 5.882 1.00 79.75 235 ALA A C 1
ATOM 1851 O O . ALA A 1 235 ? -14.797 3.574 6.239 1.00 79.75 235 ALA A O 1
ATOM 1852 N N . ILE A 1 236 ? -15.864 5.345 5.351 1.00 82.62 236 ILE A N 1
ATOM 1853 C CA . ILE A 1 236 ? -17.156 4.674 5.180 1.00 82.62 236 ILE A CA 1
ATOM 1854 C C . ILE A 1 236 ? -17.653 4.752 3.740 1.00 82.62 236 ILE A C 1
ATOM 1856 O O . ILE A 1 236 ? -17.354 5.695 3.010 1.00 82.62 236 ILE A O 1
ATOM 1860 N N . CYS A 1 237 ? -18.442 3.762 3.344 1.00 81.19 237 CYS A N 1
ATOM 1861 C CA . CYS A 1 237 ? -19.083 3.637 2.042 1.00 81.19 237 CYS A CA 1
ATOM 1862 C C . CYS A 1 237 ? -20.574 3.301 2.211 1.00 81.19 237 CYS A C 1
ATOM 1864 O O . CYS A 1 237 ? -21.020 2.887 3.283 1.00 81.19 237 CYS A O 1
ATOM 1866 N N . ALA A 1 238 ? -21.366 3.527 1.162 1.00 78.81 238 ALA A N 1
ATOM 1867 C CA . ALA A 1 238 ? -22.825 3.400 1.231 1.00 78.81 238 ALA A CA 1
ATOM 1868 C C . ALA A 1 238 ? -23.332 1.946 1.182 1.00 78.81 238 ALA A C 1
ATOM 1870 O O . ALA A 1 238 ? -24.467 1.681 1.570 1.00 78.81 238 ALA A O 1
ATOM 1871 N N . LYS A 1 239 ? -22.518 1.004 0.693 1.00 78.31 239 LYS A N 1
ATOM 1872 C CA . LYS A 1 239 ? -22.884 -0.409 0.517 1.00 78.31 239 LYS A CA 1
ATOM 1873 C C . LYS A 1 239 ? -21.699 -1.322 0.842 1.00 78.31 239 LYS A C 1
ATOM 1875 O O . LYS A 1 239 ? -20.566 -0.908 0.618 1.00 78.31 239 LYS A O 1
ATOM 1880 N N . PRO A 1 240 ? -21.920 -2.567 1.295 1.00 70.00 240 PRO A N 1
ATOM 1881 C CA . PRO A 1 240 ? -20.828 -3.474 1.650 1.00 70.00 240 PRO A CA 1
ATOM 1882 C C . PRO A 1 240 ? -19.986 -3.878 0.430 1.00 70.00 240 PRO A C 1
ATOM 1884 O O . PRO A 1 240 ? -18.774 -4.028 0.547 1.00 70.00 240 PRO A O 1
ATOM 1887 N N . GLU A 1 241 ? -20.603 -3.982 -0.753 1.00 75.69 241 GLU A N 1
ATOM 1888 C CA . GLU A 1 241 ? -19.929 -4.274 -2.032 1.00 75.69 241 GLU A CA 1
ATOM 1889 C C . GLU A 1 241 ? -18.932 -3.189 -2.476 1.00 75.69 241 GLU A C 1
ATOM 1891 O O . GLU A 1 241 ? -18.094 -3.435 -3.338 1.00 75.69 241 GLU A O 1
ATOM 1896 N N . PHE A 1 242 ? -18.994 -2.003 -1.867 1.00 72.38 242 PHE A N 1
ATOM 1897 C CA . PHE A 1 242 ? -18.109 -0.874 -2.150 1.00 72.38 242 PHE A CA 1
ATOM 1898 C C . PHE A 1 242 ? -16.860 -0.836 -1.256 1.00 72.38 242 PHE A C 1
ATOM 1900 O O . PHE A 1 242 ? -16.011 0.047 -1.399 1.00 72.38 242 PHE A O 1
ATOM 1907 N N . ALA A 1 243 ? -16.728 -1.780 -0.322 1.00 60.91 243 ALA A N 1
ATOM 1908 C CA . ALA A 1 243 ? -15.609 -1.815 0.604 1.00 60.91 243 ALA A CA 1
ATOM 1909 C C . ALA A 1 243 ? -14.273 -2.069 -0.126 1.00 60.91 243 ALA A C 1
ATOM 1911 O O . ALA A 1 243 ? -14.070 -3.051 -0.850 1.00 60.91 243 ALA A O 1
ATOM 1912 N N . GLY A 1 244 ? -13.325 -1.156 0.075 1.00 53.47 244 GLY A N 1
ATOM 1913 C CA . GLY A 1 244 ? -12.009 -1.193 -0.543 1.00 53.47 244 GLY A CA 1
ATOM 1914 C C . GLY A 1 244 ? -11.956 -0.753 -2.016 1.00 53.47 244 GLY A C 1
ATOM 1915 O O . GLY A 1 244 ? -10.972 -1.108 -2.666 1.00 53.47 244 GLY A O 1
ATOM 1916 N N . ASP A 1 245 ? -12.977 -0.047 -2.527 1.00 66.75 245 ASP A N 1
ATOM 1917 C CA . ASP A 1 245 ? -12.916 0.829 -3.715 1.00 66.75 245 ASP A CA 1
ATOM 1918 C C . ASP A 1 245 ? -12.889 2.325 -3.314 1.00 66.75 245 ASP A C 1
ATOM 1920 O O . ASP A 1 245 ? -13.866 2.861 -2.781 1.00 66.75 245 ASP A O 1
ATOM 1924 N N . VAL A 1 246 ? -11.753 3.001 -3.531 1.00 56.69 246 VAL A N 1
ATOM 1925 C CA . VAL A 1 246 ? -11.498 4.382 -3.068 1.00 56.69 246 VAL A CA 1
ATOM 1926 C C . VAL A 1 246 ? -12.528 5.376 -3.618 1.00 56.69 246 VAL A C 1
ATOM 1928 O O . VAL A 1 246 ? -12.876 6.338 -2.930 1.00 56.69 246 VAL A O 1
ATOM 1931 N N . LYS A 1 247 ? -13.067 5.135 -4.821 1.00 65.62 247 LYS A N 1
ATOM 1932 C CA . LYS A 1 247 ? -14.058 6.020 -5.458 1.00 65.62 247 LYS A CA 1
ATOM 1933 C C . LYS A 1 247 ? -15.411 5.993 -4.755 1.00 65.62 247 LYS A C 1
ATOM 1935 O O . LYS A 1 247 ? -16.210 6.912 -4.917 1.00 65.62 247 LYS A O 1
ATOM 1940 N N . MET A 1 248 ? -15.652 4.957 -3.958 1.00 74.56 248 MET A N 1
ATOM 1941 C CA . MET A 1 248 ? -16.907 4.738 -3.253 1.00 74.56 248 MET A CA 1
ATOM 1942 C C . MET A 1 248 ? -16.852 5.175 -1.783 1.00 74.56 248 MET A C 1
ATOM 1944 O O . MET A 1 248 ? -17.803 4.940 -1.026 1.00 74.56 248 MET A O 1
ATOM 1948 N N . ILE A 1 249 ? -15.760 5.828 -1.366 1.00 79.62 249 ILE A N 1
ATOM 1949 C CA . ILE A 1 249 ? -15.666 6.461 -0.051 1.00 79.62 249 ILE A CA 1
ATOM 1950 C C . ILE A 1 249 ? -16.657 7.627 -0.003 1.00 79.62 249 ILE A C 1
ATOM 1952 O O . ILE A 1 249 ? -16.526 8.629 -0.701 1.00 79.62 249 ILE A O 1
ATOM 1956 N N . VAL A 1 250 ? -17.647 7.502 0.876 1.00 84.50 250 VAL A N 1
ATOM 1957 C CA . VAL A 1 250 ? -18.630 8.554 1.162 1.00 84.50 250 VAL A CA 1
ATOM 1958 C C . VAL A 1 250 ? -18.003 9.654 2.018 1.00 84.50 250 VAL A C 1
ATOM 1960 O O . VAL A 1 250 ? -18.358 10.825 1.891 1.00 84.50 250 VAL A O 1
ATOM 1963 N N . GLY A 1 251 ? -17.073 9.278 2.893 1.00 75.75 251 GLY A N 1
ATOM 1964 C CA . GLY A 1 251 ? -16.307 10.190 3.726 1.00 75.75 251 GLY A CA 1
ATOM 1965 C C . GLY A 1 251 ? -15.714 9.472 4.929 1.00 75.75 251 GLY A C 1
ATOM 1966 O O . GLY A 1 251 ? -15.687 8.243 5.000 1.00 75.75 251 GLY A O 1
ATOM 1967 N N . PHE A 1 252 ? -15.232 10.262 5.874 1.00 85.12 252 PHE A N 1
ATOM 1968 C CA . PHE A 1 252 ? -14.571 9.793 7.077 1.00 85.12 252 PHE A CA 1
ATOM 1969 C C . PHE A 1 252 ? -15.397 10.192 8.292 1.00 85.12 252 PHE A C 1
ATOM 1971 O O . PHE A 1 252 ? -15.854 11.325 8.393 1.00 85.12 252 PHE A O 1
ATOM 1978 N N . VAL A 1 253 ? -15.563 9.277 9.228 1.00 75.62 253 VAL A N 1
ATOM 1979 C CA . VAL A 1 253 ? -16.253 9.489 10.507 1.00 75.62 253 VAL A CA 1
ATOM 1980 C C . VAL A 1 253 ? -15.284 9.161 11.628 1.00 75.62 253 VAL A C 1
ATOM 1982 O O . VAL A 1 253 ? -14.289 8.476 11.383 1.00 75.62 253 VAL A O 1
ATOM 1985 N N . ARG A 1 254 ? -15.488 9.667 12.843 1.00 76.81 254 ARG A N 1
ATOM 1986 C CA . ARG A 1 254 ? -14.524 9.366 13.900 1.00 76.81 254 ARG A CA 1
ATOM 1987 C C . ARG A 1 254 ? -14.754 7.950 14.408 1.00 76.81 254 ARG A C 1
ATOM 1989 O O . ARG A 1 254 ? -15.882 7.504 14.563 1.00 76.81 254 ARG A O 1
ATOM 1996 N N . ALA A 1 255 ? -13.669 7.227 14.655 1.00 72.62 255 ALA A N 1
ATOM 1997 C CA . ALA A 1 255 ? -13.724 5.865 15.172 1.00 72.62 255 ALA A CA 1
ATOM 1998 C C . ALA A 1 255 ? -14.356 5.811 16.571 1.00 72.62 255 ALA A C 1
ATOM 2000 O O . ALA A 1 255 ? -15.030 4.840 16.906 1.00 72.62 255 ALA A O 1
ATOM 2001 N N . GLU A 1 256 ? -14.148 6.868 17.360 1.00 68.19 256 GLU A N 1
ATOM 2002 C CA . GLU A 1 256 ? -14.738 7.051 18.689 1.00 68.19 256 GLU A CA 1
ATOM 2003 C C . GLU A 1 256 ? -16.272 7.076 18.662 1.00 68.19 256 GLU A C 1
ATOM 2005 O O . GLU A 1 256 ? -16.889 6.564 19.591 1.00 68.19 256 GLU A O 1
ATOM 2010 N N . ASP A 1 257 ? -16.888 7.544 17.570 1.00 57.59 257 ASP A N 1
ATOM 2011 C CA . ASP A 1 257 ? -18.350 7.617 17.440 1.00 57.59 257 ASP A CA 1
ATOM 2012 C C . ASP A 1 257 ? -19.008 6.218 17.376 1.00 57.59 257 ASP A C 1
ATOM 2014 O O . ASP A 1 257 ? -20.209 6.075 17.608 1.00 57.59 257 ASP A O 1
ATOM 2018 N N . PHE A 1 258 ? -18.223 5.169 17.094 1.00 56.94 258 PHE A N 1
ATOM 2019 C CA . PHE A 1 258 ? -18.679 3.773 16.982 1.00 56.94 258 PHE A CA 1
ATOM 2020 C C . PHE A 1 258 ? -18.095 2.853 18.056 1.00 56.94 258 PHE A C 1
ATOM 2022 O O . PHE A 1 258 ? -18.429 1.669 18.102 1.00 56.94 258 PHE A O 1
ATOM 2029 N N . ALA A 1 259 ? -17.226 3.374 18.923 1.00 50.31 259 ALA A N 1
ATOM 2030 C CA . ALA A 1 259 ? -16.634 2.623 20.019 1.00 50.31 259 ALA A CA 1
ATOM 2031 C C . ALA A 1 259 ? -17.641 2.502 21.181 1.00 50.31 259 ALA A C 1
ATOM 2033 O O . ALA A 1 259 ? -17.558 3.236 22.163 1.00 50.31 259 ALA A O 1
ATOM 2034 N N . LYS A 1 260 ? -18.610 1.588 21.048 1.00 39.00 260 LYS A N 1
ATOM 2035 C CA . LYS A 1 260 ? -19.474 1.116 22.145 1.00 39.00 260 LYS A CA 1
ATOM 2036 C C . LYS A 1 260 ? -18.976 -0.196 22.738 1.00 39.00 260 LYS A C 1
ATOM 2038 O O . LYS A 1 260 ? -18.448 -1.029 21.969 1.00 39.00 260 LYS A O 1
#

Foldseek 3Di:
DDLVVLCVLQLPLLLVLQVVDDPVLDDLCSQLLVSLQLVVCVVVVLADPCCVPPQLASNQDADPVPRHRHRDPHVNVNSNCCSVPPPCVQPVPDRPLSSLVSSVVNVRSVSSVVSLVVDPPSDPPQDPVNVDPPFKKKFKDAPNDTQDIDSDPVVSVVSPVVPDRIFIAILVRDTPPDDDDDDDDDDDDLPDAFLAKDFFDQFFFCADLPDPHGPGTDGGIWGFAHSDQDNQKTFIFRGSVNRSRPVRGPGITGVVSRSD

Secondary structure (DSSP, 8-state):
--HHHHHHHHHHHHHHHHHHS-TTTS-TTHHHHHHHHHHHHHHTTSS-HHHHHTS--TT-PBPTTTSSBPP-SSHHHHHHHHHHHTHHHHTSS---HHHHHHHHHTTTHHHHHHHHHHSTTS-----TTTTS-SS--EEEEETTEEEEEES-HHHHHHHHHHSTT-EEE-TTSPBTT--PPP-----------TT-EEEEEEEEEBSSTT-SS-SEEEEEEEEEEEEEEETTEEEEESSGGGTT-GGGEEEEEEGGGG--

pLDDT: mean 73.25, std 18.78, range [25.48, 98.06]

Radius of gyration: 24.88 Å; chains: 1; bounding box: 53×36×75 Å